Protein AF-A0A9D7CT05-F1 (afdb_monomer_lite)

Foldseek 3Di:
DDDDDDDPDDPPPPPPPPPPPPPVCLPFFDKDKFFDDLVDKFADPDDAFFKKKKFKWKAFPPQRWIFAQFWIADPNDIDGDGFWDQPLQQWDFPDDDVRMTMIGRHNDHSNVCVVVVHDGNMTHTCLCVVCVVVVHHSVRRVVRIDMTMMMIGRDDRDDPPCPVPDPDDDDPDPDPPPVVVVVVVVVVVVVVVVCDLLVLLVVLLVLLVVVLPPDPPSVVVNVLSVVLNVLLVVLSVLLVVLVVVLVVVVVDDDDPVSVVVNVVSVVSNVVSVVVSVVSSVLSNCSSVVVVDVPDPVVNVVVSVVVVVVVVVVVVVVVVVCVVVVD

Radius of gyration: 28.44 Å; chains: 1; bounding box: 51×100×83 Å

Secondary structure (DSSP, 8-state):
--------------------------PPPPEEEEEPPSSS-EE----TT-EEEEEEEEEETTT--EE-SSEEEETTEEEE--SEE-TTSSEEEEEEETTEEEEEE--S--HHHHHTTPPSSEEEE-HHHHHHHTT--HHHHHHHEEEEEEEEEEPPPPP----TT--SS--S-TTSSHHHHHHHHHHHHHHHHTS-HHHHHHHHHHHHHHHHTT-TTHHHHHHHHHHHHHHHHHHHHHHHHHHHHHHHHHTS---HHHHHHHHHHHHHHHHHHHHHHHHHHHHHHHHHTTSS---HHHHHHHHHHHHHHHHHHHHHHHHHHHHHT-

Sequence (326 aa):
MNGRRRWLSHVLFAAVLSGSSAAEGRSPAPITVTTLDVATPEALPLAPGQTVTLRGELRTSFDGISYDAVARYEAGAESLGGLIAIEGVGLRIASRARGAVVLEATGGDGAMCRGLGLTTPCIVPRSAELAHERLLSLAEFQATLSGNLSRETAGPPAEPVLSDELTTTLGVFGAGVLVVFTLGGVHALRKARAAKPAARASRAARLARRSLAGQPLSEPLLARIDALLGVVNRLSASLANIDAKLSERRSGETSGRVVAEYERLEGERARAAAQLEECVDALEALALHRTTDASADDAARELAALDDEVELGRAAEAETRQVLGA

pLDDT: mean 76.22, std 17.64, range [36.62, 97.81]

Structure (mmCIF, N/CA/C/O backbone):
data_AF-A0A9D7CT05-F1
#
_entry.id   AF-A0A9D7CT05-F1
#
loop_
_atom_site.group_PDB
_atom_site.id
_atom_site.type_symbol
_atom_site.label_atom_id
_atom_site.label_alt_id
_atom_site.label_comp_id
_atom_site.label_asym_id
_atom_site.label_entity_id
_atom_site.label_seq_id
_atom_site.pdbx_PDB_ins_code
_atom_site.Cartn_x
_atom_site.Cartn_y
_atom_site.Cartn_z
_atom_site.occupancy
_atom_site.B_iso_or_equiv
_atom_site.auth_seq_id
_atom_site.auth_comp_id
_atom_site.auth_asym_id
_atom_site.auth_atom_id
_atom_site.pdbx_PDB_model_num
ATOM 1 N N . MET A 1 1 ? 2.377 77.265 -11.352 1.00 37.66 1 MET A N 1
ATOM 2 C CA . MET A 1 1 ? 1.138 76.484 -11.578 1.00 37.66 1 MET A CA 1
ATOM 3 C C . MET A 1 1 ? 1.474 75.023 -11.298 1.00 37.66 1 MET A C 1
ATOM 5 O O . MET A 1 1 ? 2.351 74.491 -11.955 1.00 37.66 1 MET A O 1
ATOM 9 N N . ASN A 1 2 ? 1.153 74.548 -10.090 1.00 38.56 2 ASN A N 1
ATOM 10 C CA . ASN A 1 2 ? 0.056 73.602 -9.788 1.00 38.56 2 ASN A CA 1
ATOM 11 C C . ASN A 1 2 ? 0.282 72.219 -10.436 1.00 38.56 2 ASN A C 1
ATOM 13 O O . ASN A 1 2 ? 0.334 72.133 -11.648 1.00 38.56 2 ASN A O 1
ATOM 17 N N . GLY A 1 3 ? 0.394 71.092 -9.735 1.00 36.62 3 GLY A N 1
ATOM 18 C CA . GLY A 1 3 ? 0.241 70.814 -8.313 1.00 36.62 3 GLY A CA 1
ATOM 19 C C . GLY A 1 3 ? 0.735 69.393 -8.015 1.00 36.62 3 GLY A C 1
ATOM 20 O O . GLY A 1 3 ? 0.388 68.435 -8.701 1.00 36.62 3 GLY A O 1
ATOM 21 N N . ARG A 1 4 ? 1.571 69.268 -6.981 1.00 41.47 4 ARG A N 1
ATOM 22 C CA . ARG A 1 4 ? 2.067 67.997 -6.442 1.00 41.47 4 ARG A CA 1
ATOM 23 C C . ARG A 1 4 ? 0.975 67.364 -5.575 1.00 41.47 4 ARG A C 1
ATOM 25 O O . ARG A 1 4 ? 0.745 67.822 -4.458 1.00 41.47 4 ARG A O 1
ATOM 32 N N . ARG A 1 5 ? 0.310 66.310 -6.060 1.00 50.78 5 ARG A N 1
ATOM 33 C CA . ARG A 1 5 ? -0.578 65.474 -5.236 1.00 50.78 5 ARG A CA 1
ATOM 34 C C . ARG A 1 5 ? 0.259 64.494 -4.414 1.00 50.78 5 ARG A C 1
ATOM 36 O O . ARG A 1 5 ? 0.714 63.472 -4.911 1.00 50.78 5 ARG A O 1
ATOM 43 N N . ARG A 1 6 ? 0.457 64.850 -3.143 1.00 47.09 6 ARG A N 1
ATOM 44 C CA . ARG A 1 6 ? 0.881 63.953 -2.063 1.00 47.09 6 ARG A CA 1
ATOM 45 C C . ARG A 1 6 ? -0.252 62.959 -1.791 1.00 47.09 6 ARG A C 1
ATOM 47 O O . ARG A 1 6 ? -1.308 63.377 -1.330 1.00 47.09 6 ARG A O 1
ATOM 54 N N . TRP A 1 7 ? -0.034 61.673 -2.048 1.00 46.16 7 TRP A N 1
ATOM 55 C CA . TRP A 1 7 ? -0.843 60.603 -1.462 1.00 46.16 7 TRP A CA 1
ATOM 56 C C . TRP A 1 7 ? -0.107 60.076 -0.231 1.00 46.16 7 TRP A C 1
ATOM 58 O O . TRP A 1 7 ? 0.807 59.262 -0.321 1.00 46.16 7 TRP A O 1
ATOM 68 N N . LEU A 1 8 ? -0.491 60.619 0.923 1.00 42.28 8 LEU A N 1
ATOM 69 C CA . LEU A 1 8 ? -0.229 60.050 2.238 1.00 42.28 8 LEU A CA 1
ATOM 70 C C . LEU A 1 8 ? -1.074 58.778 2.359 1.00 42.28 8 LEU A C 1
ATOM 72 O O . LEU A 1 8 ? -2.259 58.852 2.662 1.00 42.28 8 LEU A O 1
ATOM 76 N N . SER A 1 9 ? -0.477 57.618 2.092 1.00 43.56 9 SER A N 1
ATOM 77 C CA . SER A 1 9 ? -1.045 56.348 2.544 1.00 43.56 9 SER A CA 1
ATOM 78 C C . SER A 1 9 ? -0.483 56.080 3.931 1.00 43.56 9 SER A C 1
ATOM 80 O O . SER A 1 9 ? 0.7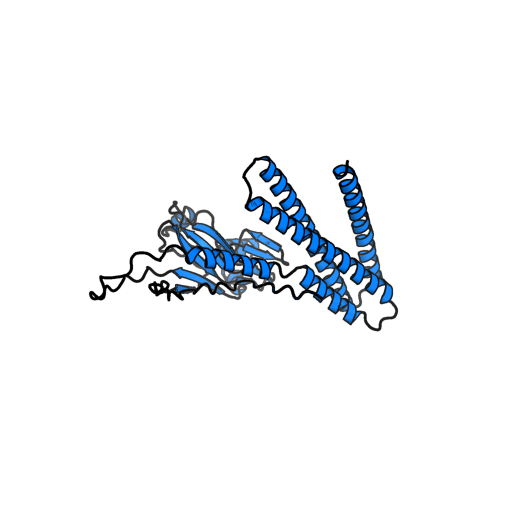14 55.849 4.097 1.00 43.56 9 SER A O 1
ATOM 82 N N . HIS A 1 10 ? -1.346 56.216 4.932 1.00 40.88 10 HIS A N 1
ATOM 83 C CA . HIS A 1 10 ? -1.057 55.901 6.320 1.00 40.88 10 HIS A CA 1
ATOM 84 C C . HIS A 1 10 ? -0.613 54.439 6.443 1.00 40.88 10 HIS A C 1
ATOM 86 O O . HIS A 1 10 ? -1.422 53.521 6.343 1.00 40.88 10 HIS A O 1
ATOM 92 N N . VAL A 1 11 ? 0.682 54.231 6.682 1.00 43.66 11 VAL A N 1
ATOM 93 C CA . VAL A 1 11 ? 1.205 52.975 7.221 1.00 43.66 11 VAL A CA 1
ATOM 94 C C . VAL A 1 11 ? 0.799 52.944 8.691 1.00 43.66 11 VAL A C 1
ATOM 96 O O . VAL A 1 11 ? 1.491 53.464 9.564 1.00 43.66 11 VAL A O 1
ATOM 99 N N . LEU A 1 12 ? -0.385 52.395 8.949 1.00 42.47 12 LEU A N 1
ATOM 100 C CA . LEU A 1 12 ? -0.790 51.950 10.274 1.00 42.47 12 LEU A CA 1
ATOM 101 C C . LEU A 1 12 ? 0.130 50.786 10.652 1.00 42.47 12 LEU A C 1
ATOM 103 O O . LEU A 1 12 ? -0.032 49.658 10.192 1.00 42.47 12 LEU A O 1
ATOM 107 N N . PHE A 1 13 ? 1.139 51.103 11.461 1.00 39.28 13 PHE A N 1
ATOM 108 C CA . PHE A 1 13 ? 1.946 50.148 12.206 1.00 39.28 13 PHE A CA 1
ATOM 109 C C . PHE A 1 13 ? 1.007 49.422 13.182 1.00 39.28 13 PHE A C 1
ATOM 111 O O . PHE A 1 13 ? 0.773 49.870 14.303 1.00 39.28 13 PHE A O 1
ATOM 118 N N . ALA A 1 14 ? 0.408 48.320 12.734 1.00 42.50 14 ALA A N 1
ATOM 119 C CA . ALA A 1 14 ? -0.192 47.357 13.638 1.00 42.50 14 ALA A CA 1
ATOM 120 C C . ALA A 1 14 ? 0.961 46.728 14.424 1.00 42.50 14 ALA A C 1
ATOM 122 O O . ALA A 1 14 ? 1.729 45.925 13.892 1.00 42.50 14 ALA A O 1
ATOM 123 N N . ALA A 1 15 ? 1.118 47.158 15.674 1.00 41.41 15 ALA A N 1
ATOM 124 C CA . ALA A 1 15 ? 1.958 46.494 16.650 1.00 41.41 15 ALA A CA 1
ATOM 125 C C . ALA A 1 15 ? 1.441 45.059 16.815 1.00 41.41 15 ALA A C 1
ATOM 127 O O . ALA A 1 15 ? 0.501 44.797 17.565 1.00 41.41 15 ALA A O 1
ATOM 128 N N . VAL A 1 16 ? 2.028 44.131 16.059 1.00 47.81 16 VAL A N 1
ATOM 129 C CA . VAL A 1 16 ? 1.908 42.698 16.301 1.00 47.81 16 VAL A CA 1
ATOM 130 C C . VAL A 1 16 ? 2.620 42.458 17.623 1.00 47.81 16 VAL A C 1
ATOM 132 O O . VAL A 1 16 ? 3.843 42.362 17.688 1.00 47.81 16 VAL A O 1
ATOM 135 N N . LEU A 1 17 ? 1.837 42.456 18.698 1.00 42.38 17 LEU A N 1
ATOM 136 C CA . LEU A 1 17 ? 2.237 41.906 19.979 1.00 42.38 17 LEU A CA 1
ATOM 137 C C . LEU A 1 17 ? 2.599 40.444 19.726 1.00 42.38 17 LEU A C 1
ATOM 139 O O . LEU A 1 17 ? 1.727 39.590 19.570 1.00 42.38 17 LEU A O 1
ATOM 143 N N . SER A 1 18 ? 3.901 40.185 19.637 1.00 47.06 18 SER A N 1
ATOM 144 C CA . SER A 1 18 ? 4.511 38.864 19.689 1.00 47.06 18 SER A CA 1
ATOM 145 C C . SER A 1 18 ? 4.189 38.239 21.044 1.00 47.06 18 SER A C 1
ATOM 147 O O . SER A 1 18 ? 4.987 38.275 21.977 1.00 47.06 18 SER A O 1
ATOM 149 N N . GLY A 1 19 ? 2.971 37.719 21.174 1.00 39.88 19 GLY A N 1
ATOM 150 C CA . GLY A 1 19 ? 2.578 36.854 22.268 1.00 39.88 19 GLY A CA 1
ATOM 151 C C . GLY A 1 19 ? 3.324 35.541 22.109 1.00 39.88 19 GLY A C 1
ATOM 152 O O . GLY A 1 19 ? 2.882 34.662 21.370 1.00 39.88 19 GLY A O 1
ATOM 153 N N . SER A 1 20 ? 4.475 35.440 22.772 1.00 43.16 20 SER A N 1
ATOM 154 C CA . SER A 1 20 ? 5.183 34.190 23.022 1.00 43.16 20 SER A CA 1
ATOM 155 C C . SER A 1 20 ? 4.206 33.221 23.677 1.00 43.16 20 SER A C 1
ATOM 157 O O . SER A 1 20 ? 3.952 33.276 24.877 1.00 43.16 20 SER A O 1
ATOM 159 N N . SER A 1 21 ? 3.598 32.367 22.862 1.00 46.47 21 SER A N 1
ATOM 160 C CA . SER A 1 21 ? 2.806 31.249 23.337 1.00 46.47 21 SER A CA 1
ATOM 161 C C . SER A 1 21 ? 3.808 30.264 23.916 1.00 46.47 21 SER A C 1
ATOM 163 O O . SER A 1 21 ? 4.483 29.542 23.184 1.00 46.47 21 SER A O 1
ATOM 165 N N . ALA A 1 22 ? 3.933 30.271 25.242 1.00 46.41 22 ALA A N 1
ATOM 166 C CA . ALA A 1 22 ? 4.399 29.113 25.976 1.00 46.41 22 ALA A CA 1
ATOM 167 C C . ALA A 1 22 ? 3.386 28.002 25.679 1.00 46.41 22 ALA A C 1
ATOM 169 O O . ALA A 1 22 ? 2.364 27.870 26.345 1.00 46.41 22 ALA A O 1
ATOM 170 N N . ALA A 1 23 ? 3.602 27.288 24.573 1.00 55.03 23 ALA A N 1
ATOM 171 C CA . ALA A 1 23 ? 2.977 26.006 24.354 1.00 55.03 23 ALA A CA 1
ATOM 172 C C . ALA A 1 23 ? 3.387 25.179 25.565 1.00 55.03 23 ALA A C 1
ATOM 174 O O . ALA A 1 23 ? 4.568 24.853 25.700 1.00 55.03 23 ALA A O 1
ATOM 175 N N . GLU A 1 24 ? 2.436 24.938 26.469 1.00 50.72 24 GLU A N 1
ATOM 176 C CA . GLU A 1 24 ? 2.574 23.938 27.513 1.00 50.72 24 GLU A CA 1
ATOM 177 C C . GLU A 1 24 ? 3.058 22.693 26.788 1.00 50.72 24 GLU A C 1
ATOM 179 O O . GLU A 1 24 ? 2.332 22.114 25.971 1.00 50.72 24 GLU A O 1
ATOM 184 N N . GLY A 1 25 ? 4.347 22.407 26.947 1.00 52.84 25 GLY A N 1
ATOM 185 C CA . GLY A 1 25 ? 5.039 21.388 26.196 1.00 52.84 25 GLY A CA 1
ATOM 186 C C . GLY A 1 25 ? 4.501 20.057 26.661 1.00 52.84 25 GLY A C 1
ATOM 187 O O . GLY A 1 25 ? 5.121 19.402 27.492 1.00 52.84 25 GLY A O 1
ATOM 188 N N . ARG A 1 26 ? 3.337 19.650 26.141 1.00 58.62 26 ARG A N 1
ATOM 189 C CA . ARG A 1 26 ? 2.918 18.258 26.139 1.00 58.62 26 ARG A CA 1
ATOM 190 C C . ARG A 1 26 ? 3.947 17.569 25.281 1.00 58.62 26 ARG A C 1
ATOM 192 O O . ARG A 1 26 ? 3.838 17.526 24.056 1.00 58.62 26 ARG A O 1
ATOM 199 N N . SER A 1 27 ? 5.007 17.152 25.964 1.00 69.75 27 SER A N 1
ATOM 200 C CA . SER A 1 27 ? 6.050 16.340 25.394 1.00 69.75 27 SER A CA 1
ATOM 201 C C . SER A 1 27 ? 5.324 15.203 24.686 1.00 69.75 27 SER A C 1
ATOM 203 O O . SER A 1 27 ? 4.474 14.557 25.315 1.00 69.75 27 SER A O 1
ATOM 205 N N . PRO A 1 28 ? 5.514 15.045 23.367 1.00 74.75 28 PRO A N 1
ATOM 206 C CA . PRO A 1 28 ? 4.822 14.009 22.626 1.00 74.75 28 PRO A CA 1
ATOM 207 C C . PRO A 1 28 ? 5.065 12.684 23.342 1.00 74.75 28 PRO A C 1
ATOM 209 O O . PRO A 1 28 ? 6.189 12.413 23.774 1.00 74.75 28 PRO A O 1
ATOM 212 N N . ALA A 1 29 ? 4.001 11.895 23.518 1.00 79.06 29 ALA A N 1
ATOM 213 C CA . ALA A 1 29 ? 4.125 10.586 24.141 1.00 79.06 29 ALA A CA 1
ATOM 214 C C . ALA A 1 29 ? 5.264 9.819 23.446 1.00 79.06 29 ALA A C 1
ATOM 216 O O . ALA A 1 29 ? 5.377 9.899 22.215 1.00 79.06 29 ALA A O 1
ATOM 217 N N . PRO A 1 30 ? 6.135 9.130 24.205 1.00 84.88 30 PRO A N 1
ATOM 218 C CA . PRO A 1 30 ? 7.257 8.422 23.615 1.00 84.88 30 PRO A CA 1
ATOM 219 C C . PRO A 1 30 ? 6.732 7.448 22.559 1.00 84.88 30 PRO A C 1
ATOM 221 O O . PRO A 1 30 ? 5.800 6.681 22.807 1.00 84.88 30 PRO A O 1
ATOM 224 N N . ILE A 1 31 ? 7.304 7.512 21.358 1.00 89.69 31 ILE A N 1
ATOM 225 C CA . ILE A 1 31 ? 6.954 6.603 20.270 1.00 89.69 31 ILE A CA 1
ATOM 226 C C . ILE A 1 31 ? 7.793 5.347 20.453 1.00 89.69 31 ILE A C 1
ATOM 228 O O . ILE A 1 31 ? 9.023 5.403 20.423 1.00 89.69 31 ILE A O 1
ATOM 232 N N . THR A 1 32 ? 7.130 4.210 20.637 1.00 92.25 32 THR A N 1
ATOM 233 C CA . THR A 1 32 ? 7.800 2.911 20.647 1.00 92.25 32 THR A CA 1
ATOM 234 C C . THR A 1 32 ? 7.762 2.336 19.241 1.00 92.25 32 THR A C 1
ATOM 236 O O . THR A 1 32 ? 6.682 2.172 18.673 1.00 92.25 32 THR A O 1
ATOM 239 N N . VAL A 1 33 ? 8.940 2.039 18.688 1.00 95.06 33 VAL A N 1
ATOM 240 C CA . VAL A 1 33 ? 9.090 1.372 17.391 1.00 95.06 33 VAL A CA 1
ATOM 241 C C . VAL A 1 33 ? 9.499 -0.075 17.636 1.00 95.06 33 VAL A C 1
ATOM 243 O O . VAL A 1 33 ? 10.526 -0.335 18.262 1.00 95.06 33 VAL A O 1
ATOM 246 N N . THR A 1 34 ? 8.706 -1.017 17.142 1.00 95.88 34 THR A N 1
ATOM 247 C CA . THR A 1 34 ? 8.954 -2.457 17.275 1.00 95.88 34 THR A CA 1
ATOM 248 C C . THR A 1 34 ? 8.945 -3.096 15.895 1.00 95.88 34 THR A C 1
ATOM 250 O O . THR A 1 34 ? 8.012 -2.881 15.128 1.00 95.88 34 THR A O 1
ATOM 253 N N . THR A 1 35 ? 9.971 -3.870 15.549 1.00 96.44 35 THR A N 1
ATOM 254 C CA . THR A 1 35 ? 9.970 -4.654 14.304 1.00 96.44 35 THR A CA 1
ATOM 255 C C . THR A 1 35 ? 8.919 -5.756 14.398 1.00 96.44 35 THR A C 1
ATOM 257 O O . THR A 1 35 ? 8.847 -6.444 15.413 1.00 96.44 35 THR A O 1
ATOM 260 N N . LEU A 1 36 ? 8.107 -5.911 13.354 1.00 95.62 36 LEU A N 1
ATOM 261 C CA . LEU A 1 36 ? 7.094 -6.957 13.268 1.00 95.62 36 LEU A CA 1
ATOM 262 C C . LEU A 1 36 ? 7.692 -8.229 12.675 1.00 95.62 36 LEU A C 1
ATOM 264 O O . LEU A 1 36 ? 8.333 -8.188 11.624 1.00 95.62 36 LEU A O 1
ATOM 268 N N . ASP A 1 37 ? 7.430 -9.355 13.331 1.00 95.00 37 ASP A N 1
ATOM 269 C CA . ASP A 1 37 ? 7.672 -10.675 12.765 1.00 95.00 37 ASP A CA 1
ATOM 270 C C . ASP A 1 37 ? 6.505 -11.056 11.841 1.00 95.00 37 ASP A C 1
ATOM 272 O O . ASP A 1 37 ? 5.359 -11.173 12.269 1.00 95.00 37 ASP A O 1
ATOM 276 N N . VAL A 1 38 ? 6.791 -11.251 10.554 1.00 93.62 38 VAL A N 1
ATOM 277 C CA . VAL A 1 38 ? 5.783 -11.635 9.551 1.00 93.62 38 VAL A CA 1
ATOM 278 C C . VAL A 1 38 ? 5.448 -13.131 9.568 1.00 93.62 38 VAL A C 1
ATOM 280 O O . VAL A 1 38 ? 4.629 -13.583 8.765 1.00 93.62 38 VAL A O 1
ATOM 283 N N . ALA A 1 39 ? 6.062 -13.912 10.458 1.00 93.25 39 ALA A N 1
ATOM 284 C CA . ALA A 1 39 ? 5.738 -15.318 10.677 1.00 93.25 39 ALA A CA 1
ATOM 285 C C . ALA A 1 39 ? 4.666 -15.529 11.752 1.00 93.25 39 ALA A C 1
ATOM 287 O O . ALA A 1 39 ? 3.917 -16.504 11.683 1.00 93.25 39 ALA A O 1
ATOM 288 N N . THR A 1 40 ? 4.594 -14.630 12.734 1.00 95.44 40 THR A N 1
ATOM 289 C CA . THR A 1 40 ? 3.896 -14.899 13.991 1.00 95.44 40 THR A CA 1
ATOM 290 C C . THR A 1 40 ? 2.766 -13.893 14.215 1.00 95.44 40 THR A C 1
ATOM 292 O O . THR A 1 40 ? 3.019 -12.690 14.259 1.00 95.44 40 THR A O 1
ATOM 295 N N . PRO A 1 41 ? 1.511 -14.350 14.379 1.00 97.44 41 PRO A N 1
ATOM 296 C CA . PRO A 1 41 ? 0.417 -13.486 14.805 1.00 97.44 41 PRO A CA 1
ATOM 297 C C . PRO A 1 41 ? 0.683 -12.876 16.187 1.00 97.44 41 PRO A C 1
ATOM 299 O O . PRO A 1 41 ? 1.142 -13.567 17.096 1.00 97.44 41 PRO A O 1
ATOM 302 N N . GLU A 1 42 ? 0.353 -11.599 16.373 1.00 97.31 42 GLU A N 1
ATOM 303 C CA . GLU A 1 42 ? 0.632 -10.876 17.618 1.00 97.31 42 GLU A CA 1
ATOM 304 C C . GLU A 1 42 ? -0.597 -10.106 18.107 1.00 97.31 42 GLU A C 1
ATOM 306 O O . GLU A 1 42 ? -1.247 -9.386 17.347 1.00 97.31 42 GLU A O 1
ATOM 311 N N . ALA A 1 43 ? -0.917 -10.227 19.395 1.00 97.12 43 ALA A N 1
ATOM 312 C CA . ALA A 1 43 ? -1.937 -9.402 20.029 1.00 97.12 43 ALA A CA 1
ATOM 313 C C . ALA A 1 43 ? -1.448 -7.957 20.221 1.00 97.12 43 ALA A C 1
ATOM 315 O O . ALA A 1 43 ? -0.292 -7.718 20.564 1.00 97.12 43 ALA A O 1
ATOM 316 N N . LEU A 1 44 ? -2.345 -6.986 20.051 1.00 95.88 44 LEU A N 1
ATOM 317 C CA . LEU A 1 44 ? -2.049 -5.573 20.253 1.00 95.88 44 LEU A CA 1
ATOM 318 C C . LEU A 1 44 ? -2.726 -5.054 21.529 1.00 95.88 44 LEU A C 1
ATOM 320 O O . LEU A 1 44 ? -3.949 -5.152 21.645 1.00 95.88 44 LEU A O 1
ATOM 324 N N . PRO A 1 45 ? -1.983 -4.430 22.461 1.00 94.69 45 PRO A N 1
ATOM 325 C CA . PRO A 1 45 ? -2.552 -3.850 23.675 1.00 94.69 45 PRO A CA 1
ATOM 326 C C . PRO A 1 45 ? -3.189 -2.478 23.384 1.00 94.69 45 PRO A C 1
ATOM 328 O O . PRO A 1 45 ? -2.753 -1.458 23.913 1.00 94.69 45 PRO A O 1
ATOM 331 N N . LEU A 1 46 ? -4.192 -2.439 22.500 1.00 94.19 46 LEU A N 1
ATOM 332 C CA . LEU A 1 46 ? -4.888 -1.215 22.094 1.00 94.19 46 LEU A CA 1
ATOM 333 C C . LEU A 1 46 ? -6.326 -1.202 22.608 1.00 94.19 46 LEU A C 1
ATOM 335 O O . LEU A 1 46 ? -7.097 -2.130 22.364 1.00 94.19 46 LEU A O 1
ATOM 339 N N . ALA A 1 47 ? -6.706 -0.106 23.257 1.00 94.94 47 ALA A N 1
ATOM 340 C CA . ALA A 1 47 ? -8.097 0.190 23.571 1.00 94.94 47 ALA A CA 1
ATOM 341 C C . ALA A 1 47 ? -8.861 0.668 22.315 1.00 94.94 47 ALA A C 1
ATOM 343 O O . ALA A 1 47 ? -8.240 1.187 21.382 1.00 94.94 47 ALA A O 1
ATOM 344 N N . PRO A 1 48 ? -10.203 0.556 22.278 1.00 96.31 48 PRO A N 1
ATOM 345 C CA . PRO A 1 48 ? -11.008 1.080 21.174 1.00 96.31 48 PRO A CA 1
ATOM 346 C C . PRO A 1 48 ? -10.721 2.566 20.899 1.00 96.31 48 PRO A C 1
ATOM 348 O O . PRO A 1 48 ? -10.632 3.371 21.825 1.00 96.31 48 PRO A O 1
ATOM 351 N N . GLY A 1 49 ? -10.561 2.927 19.626 1.00 94.44 49 GLY A N 1
ATOM 352 C CA . GLY A 1 49 ? -10.203 4.274 19.170 1.00 94.44 49 GLY A CA 1
ATOM 353 C C . GLY A 1 49 ? -8.704 4.596 19.204 1.00 94.44 49 GLY A C 1
ATOM 354 O O . GLY A 1 49 ? -8.292 5.611 18.644 1.00 94.44 49 GLY A O 1
ATOM 355 N N . GLN A 1 50 ? -7.861 3.753 19.816 1.00 95.38 50 GLN A N 1
ATOM 356 C CA . GLN A 1 50 ? -6.410 3.927 19.740 1.00 95.38 50 GLN A CA 1
ATOM 357 C C . GLN A 1 50 ? -5.870 3.496 18.376 1.00 95.38 50 GLN A C 1
ATOM 359 O O . GLN A 1 50 ? -6.386 2.579 17.735 1.00 95.38 50 GLN A O 1
ATOM 364 N N . THR A 1 51 ? -4.794 4.155 17.946 1.00 95.69 51 THR A N 1
ATOM 365 C CA . THR A 1 51 ? -4.175 3.919 16.642 1.00 95.69 51 THR A CA 1
ATOM 366 C C . THR A 1 51 ? -2.798 3.285 16.757 1.00 95.69 51 THR A C 1
ATOM 368 O O . THR A 1 51 ? -2.016 3.634 17.641 1.00 95.69 51 THR A O 1
ATOM 371 N N . VAL A 1 52 ? -2.462 2.447 15.784 1.00 96.69 52 VAL A N 1
ATOM 372 C CA . VAL A 1 52 ? -1.118 1.922 15.542 1.00 96.69 52 VAL A CA 1
ATOM 373 C C . VAL A 1 52 ? -0.701 2.259 14.117 1.00 96.69 52 VAL A C 1
ATOM 375 O O . VAL A 1 52 ? -1.499 2.142 13.190 1.00 96.69 52 VAL A O 1
ATOM 378 N N . THR A 1 53 ? 0.543 2.694 13.927 1.00 96.94 53 THR A N 1
ATOM 379 C CA . THR A 1 53 ? 1.084 2.940 12.585 1.00 96.94 53 THR A CA 1
ATOM 380 C C . THR A 1 53 ? 1.990 1.789 12.192 1.00 96.94 53 THR A C 1
ATOM 382 O O . THR A 1 53 ? 2.950 1.486 12.891 1.00 96.94 53 THR A O 1
ATOM 385 N N . LEU A 1 54 ? 1.701 1.150 11.068 1.00 96.94 54 LEU A N 1
ATOM 386 C CA . LEU A 1 54 ? 2.569 0.157 10.455 1.00 96.94 54 LEU A CA 1
ATOM 387 C C . LEU A 1 54 ? 3.413 0.842 9.389 1.00 96.94 54 LEU A C 1
ATOM 389 O O . 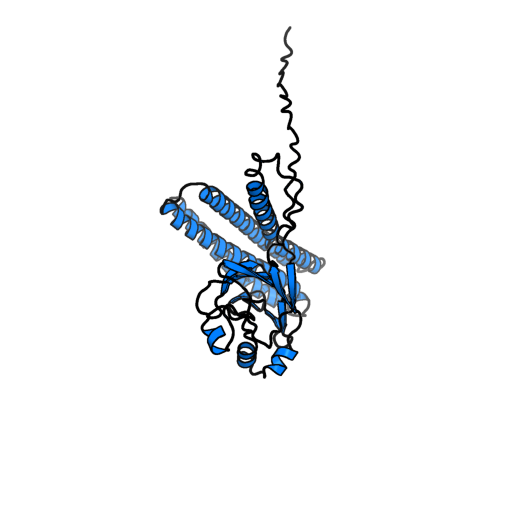LEU A 1 54 ? 2.871 1.549 8.541 1.00 96.94 54 LEU A O 1
ATOM 393 N N . ARG A 1 55 ? 4.728 0.654 9.436 1.00 96.38 55 ARG A N 1
ATOM 394 C CA . ARG A 1 55 ? 5.684 1.255 8.510 1.00 96.38 55 ARG A CA 1
ATOM 395 C C . ARG A 1 55 ? 6.560 0.219 7.851 1.00 96.38 55 ARG A C 1
ATOM 397 O O . ARG A 1 55 ? 6.858 -0.816 8.434 1.00 96.38 55 ARG A O 1
ATOM 404 N N . GLY A 1 56 ? 7.043 0.581 6.675 1.00 94.62 56 GLY A N 1
ATOM 405 C CA . GLY A 1 56 ? 8.007 -0.203 5.931 1.00 94.62 56 GLY A CA 1
ATOM 406 C C . GLY A 1 56 ? 7.379 -0.947 4.767 1.00 94.62 56 GLY A C 1
ATOM 407 O O . GLY A 1 56 ? 6.211 -0.758 4.420 1.00 94.62 56 GLY A O 1
ATOM 408 N N . GLU A 1 57 ? 8.223 -1.737 4.131 1.00 94.75 57 GLU A N 1
ATOM 409 C CA . GLU A 1 57 ? 7.939 -2.451 2.899 1.00 94.75 57 GLU A CA 1
ATOM 410 C C . GLU A 1 57 ? 8.810 -3.706 2.893 1.00 94.75 57 GLU A C 1
ATOM 412 O O . GLU A 1 57 ? 9.973 -3.678 3.311 1.00 94.75 57 GLU A O 1
ATOM 417 N N . LEU A 1 58 ? 8.236 -4.807 2.434 1.00 95.56 58 LEU A N 1
ATOM 418 C CA . LEU A 1 58 ? 8.940 -6.054 2.201 1.00 95.56 58 LEU A CA 1
ATOM 419 C C . LEU A 1 58 ? 8.849 -6.387 0.721 1.00 95.56 58 LEU A C 1
ATOM 421 O O . LEU A 1 58 ? 7.775 -6.338 0.129 1.00 95.56 58 LEU A O 1
ATOM 425 N N . ARG A 1 59 ? 9.977 -6.746 0.125 1.00 95.56 59 ARG A N 1
ATOM 426 C CA . ARG A 1 59 ? 10.073 -7.139 -1.274 1.00 95.56 59 ARG A CA 1
ATOM 427 C C . ARG A 1 59 ? 10.481 -8.594 -1.363 1.00 95.56 59 ARG A C 1
ATOM 429 O O . ARG A 1 59 ? 11.463 -8.987 -0.730 1.00 95.56 59 ARG A O 1
ATOM 436 N N . THR A 1 60 ? 9.758 -9.373 -2.156 1.00 95.75 60 THR A N 1
ATOM 437 C CA . THR A 1 60 ? 10.147 -10.756 -2.436 1.00 95.75 60 THR A CA 1
ATOM 438 C C . THR A 1 60 ? 11.124 -10.812 -3.611 1.00 95.75 60 THR A C 1
ATOM 440 O O . THR A 1 60 ? 10.948 -10.142 -4.630 1.00 95.75 60 THR A O 1
ATOM 443 N N . SER A 1 61 ? 12.178 -11.611 -3.472 1.00 96.50 61 SER A N 1
ATOM 444 C CA . SER A 1 61 ? 13.118 -11.918 -4.553 1.00 96.50 61 SER A CA 1
ATOM 445 C C . SER A 1 61 ? 12.567 -12.916 -5.578 1.00 96.50 61 SER A C 1
ATOM 447 O O . SER A 1 61 ? 13.176 -13.074 -6.632 1.00 96.50 61 SER A O 1
ATOM 449 N N . PHE A 1 62 ? 11.436 -13.571 -5.289 1.00 94.88 62 PHE A N 1
ATOM 450 C CA . PHE A 1 62 ? 10.836 -14.592 -6.150 1.00 94.88 62 PHE A CA 1
ATOM 451 C C . PHE A 1 62 ? 10.193 -13.996 -7.409 1.00 94.88 62 PHE A C 1
ATOM 453 O O . PHE A 1 62 ? 10.538 -14.387 -8.519 1.00 94.88 62 PHE A O 1
ATOM 460 N N . ASP A 1 63 ? 9.287 -13.032 -7.238 1.00 92.81 63 ASP A N 1
ATOM 461 C CA . ASP A 1 63 ? 8.551 -12.370 -8.329 1.00 92.81 63 ASP A CA 1
ATOM 462 C C . ASP A 1 63 ? 8.828 -10.850 -8.387 1.00 92.81 63 ASP A C 1
ATOM 464 O O . ASP A 1 63 ? 8.334 -10.140 -9.261 1.00 92.81 63 ASP A O 1
ATOM 468 N N . GLY A 1 64 ? 9.660 -10.334 -7.474 1.00 92.44 64 GLY A N 1
ATOM 469 C CA . GLY A 1 64 ? 10.031 -8.923 -7.409 1.00 92.44 64 GLY A CA 1
ATOM 470 C C . GLY A 1 64 ? 8.964 -8.008 -6.806 1.00 92.44 64 GLY A C 1
ATOM 471 O O . GLY A 1 64 ? 9.216 -6.798 -6.744 1.00 92.44 64 GLY A O 1
ATOM 472 N N . ILE A 1 65 ? 7.827 -8.556 -6.361 1.00 93.12 65 ILE A N 1
ATOM 473 C CA . ILE A 1 65 ? 6.681 -7.814 -5.832 1.00 93.12 65 ILE A CA 1
ATOM 474 C C . ILE A 1 65 ? 7.007 -7.202 -4.473 1.00 93.12 65 ILE A C 1
ATOM 476 O O . ILE A 1 65 ? 7.675 -7.799 -3.622 1.00 93.12 65 ILE A O 1
ATOM 480 N N . SER A 1 66 ? 6.501 -5.990 -4.274 1.00 92.50 66 SER A N 1
ATOM 481 C CA . SER A 1 66 ? 6.613 -5.254 -3.024 1.00 92.50 66 SER A CA 1
ATOM 482 C C . SER A 1 66 ? 5.299 -5.290 -2.253 1.00 92.50 66 SER A C 1
ATOM 484 O O . SER A 1 66 ? 4.222 -5.110 -2.820 1.00 92.50 66 SER A O 1
ATOM 486 N N . TYR A 1 67 ? 5.394 -5.448 -0.941 1.00 92.81 67 TYR A N 1
ATOM 487 C CA . TYR A 1 67 ? 4.274 -5.452 -0.014 1.00 92.81 67 TYR A CA 1
ATOM 488 C C . TYR A 1 67 ? 4.481 -4.389 1.053 1.00 92.81 67 TYR A C 1
ATOM 490 O O . TYR A 1 67 ? 5.526 -4.350 1.701 1.00 92.81 67 TYR A O 1
ATOM 498 N N . ASP A 1 68 ? 3.458 -3.574 1.287 1.00 92.19 68 ASP A N 1
ATOM 499 C CA . ASP A 1 68 ? 3.318 -2.876 2.561 1.00 92.19 68 ASP A CA 1
ATOM 500 C C . ASP A 1 68 ? 2.355 -3.655 3.478 1.00 92.19 68 ASP A C 1
ATOM 502 O O . ASP A 1 68 ? 1.946 -4.785 3.183 1.00 92.19 68 ASP A O 1
ATOM 506 N N . ALA A 1 69 ? 2.013 -3.075 4.629 1.00 87.31 69 ALA A N 1
ATOM 507 C CA . ALA A 1 69 ? 1.133 -3.731 5.587 1.00 87.31 69 ALA A CA 1
ATOM 508 C C . ALA A 1 69 ? -0.229 -4.136 4.992 1.00 87.31 69 ALA A C 1
ATOM 510 O O . ALA A 1 69 ? -0.748 -5.181 5.360 1.00 87.31 69 ALA A O 1
ATOM 511 N N . VAL A 1 70 ? -0.817 -3.346 4.088 1.00 88.44 70 VAL A N 1
ATOM 512 C CA . VAL A 1 70 ? -2.202 -3.561 3.613 1.00 88.44 70 VAL A CA 1
ATOM 513 C C . VAL A 1 70 ? -2.343 -3.639 2.098 1.00 88.44 70 VAL A C 1
ATOM 515 O O . VAL A 1 70 ? -3.409 -4.018 1.609 1.00 88.44 70 VAL A O 1
ATOM 518 N N . ALA A 1 71 ? -1.284 -3.349 1.350 1.00 84.69 71 ALA A N 1
ATOM 519 C CA . ALA A 1 71 ? -1.271 -3.395 -0.099 1.00 84.69 71 ALA A CA 1
ATOM 520 C C . ALA A 1 71 ? -0.070 -4.117 -0.694 1.00 84.69 71 ALA A C 1
ATOM 522 O O . ALA A 1 71 ? 0.980 -4.300 -0.073 1.00 84.69 71 ALA A O 1
ATOM 523 N N . ARG A 1 72 ? -0.276 -4.488 -1.952 1.00 85.19 72 ARG A N 1
ATOM 524 C CA . ARG A 1 72 ? 0.675 -5.123 -2.849 1.00 85.19 72 ARG A CA 1
ATOM 525 C C . ARG A 1 72 ? 0.929 -4.183 -4.027 1.00 85.19 72 ARG A C 1
ATOM 527 O O . ARG A 1 72 ? -0.001 -3.550 -4.526 1.00 85.19 72 ARG A O 1
ATOM 534 N N . TYR A 1 73 ? 2.182 -4.110 -4.463 1.00 81.00 73 TYR A N 1
ATOM 535 C CA . TYR A 1 73 ? 2.619 -3.306 -5.600 1.00 81.00 73 TYR A CA 1
ATOM 536 C C . TYR A 1 73 ? 3.310 -4.200 -6.629 1.00 81.00 73 TYR A C 1
ATOM 538 O O . TYR A 1 73 ? 4.365 -4.777 -6.356 1.00 81.00 73 TYR A O 1
ATOM 546 N N . GLU A 1 74 ? 2.727 -4.285 -7.820 1.00 79.38 74 GLU A N 1
ATOM 547 C CA . GLU A 1 74 ? 3.192 -5.126 -8.923 1.00 79.38 74 GLU A CA 1
ATOM 548 C C . GLU A 1 74 ? 3.260 -4.290 -10.200 1.00 79.38 74 GLU A C 1
ATOM 550 O O . GLU A 1 74 ? 2.283 -3.647 -10.567 1.00 79.38 74 GLU A O 1
ATOM 555 N N . ALA A 1 75 ? 4.433 -4.229 -10.840 1.00 75.81 75 ALA A N 1
ATOM 556 C CA . ALA A 1 75 ? 4.666 -3.415 -12.042 1.00 75.81 75 ALA A CA 1
ATOM 557 C C . ALA A 1 75 ? 4.186 -1.944 -11.936 1.00 75.81 75 ALA A C 1
ATOM 559 O O . ALA A 1 75 ? 3.846 -1.318 -12.931 1.00 75.81 75 ALA A O 1
ATOM 560 N N . GLY A 1 76 ? 4.156 -1.377 -10.724 1.00 71.69 76 GLY A N 1
ATOM 561 C CA . GLY A 1 76 ? 3.666 -0.016 -10.472 1.00 71.69 76 GLY A CA 1
ATOM 562 C C . GLY A 1 76 ? 2.159 0.094 -10.209 1.00 71.69 76 GLY A C 1
ATOM 563 O O . GLY A 1 76 ? 1.725 1.141 -9.730 1.00 71.69 76 GLY A O 1
ATOM 564 N N . ALA A 1 77 ? 1.388 -0.973 -10.424 1.00 70.56 77 ALA A N 1
ATOM 565 C CA . ALA A 1 77 ? -0.016 -1.058 -10.047 1.00 70.56 77 ALA A CA 1
ATOM 566 C C . ALA A 1 77 ? -0.165 -1.418 -8.563 1.00 70.56 77 ALA A C 1
ATOM 568 O O . ALA A 1 77 ? 0.576 -2.237 -8.016 1.00 70.56 77 ALA A O 1
ATOM 569 N N . GLU A 1 78 ? -1.137 -0.792 -7.910 1.00 81.31 78 GLU A N 1
ATOM 570 C CA . GLU A 1 78 ? -1.451 -1.003 -6.502 1.00 81.31 78 GLU A CA 1
ATOM 571 C C . GLU A 1 78 ? -2.724 -1.842 -6.372 1.00 81.31 78 GLU A C 1
ATOM 573 O O . GLU A 1 78 ? -3.762 -1.492 -6.935 1.00 81.31 78 GLU A O 1
ATOM 578 N N . SER A 1 79 ? -2.666 -2.917 -5.586 1.00 82.81 79 SER A N 1
ATOM 579 C CA . SER A 1 79 ? -3.838 -3.719 -5.239 1.00 82.81 79 SER A CA 1
ATOM 580 C C . SER A 1 79 ? -3.974 -3.888 -3.727 1.00 82.81 79 SER A C 1
ATOM 582 O O . SER A 1 79 ? -2.992 -3.909 -2.978 1.00 82.81 79 SER A O 1
ATOM 584 N N . LEU A 1 80 ? -5.217 -4.038 -3.265 1.00 77.25 80 LEU A N 1
ATOM 585 C CA . LEU A 1 80 ? -5.493 -4.456 -1.891 1.00 77.25 80 LEU A CA 1
ATOM 586 C C . LEU A 1 80 ? -5.029 -5.903 -1.676 1.00 77.25 80 LEU A C 1
ATOM 588 O O . LEU A 1 80 ? -4.987 -6.695 -2.618 1.00 77.25 80 LEU A O 1
ATOM 592 N N . GLY A 1 81 ? -4.676 -6.231 -0.432 1.00 81.00 81 GLY A N 1
ATOM 593 C CA . GLY A 1 81 ? -4.196 -7.563 -0.059 1.00 81.00 81 GLY A CA 1
ATOM 594 C C . GLY A 1 81 ? -2.698 -7.615 0.234 1.00 81.00 81 GLY A C 1
ATOM 595 O O . GLY A 1 81 ? -2.006 -8.493 -0.275 1.00 81.00 81 GLY A O 1
ATOM 596 N N . GLY A 1 82 ? -2.205 -6.678 1.050 1.00 88.38 82 GLY A N 1
ATOM 597 C CA . GLY A 1 82 ? -0.824 -6.666 1.543 1.00 88.38 82 GLY A CA 1
ATOM 598 C C . GLY A 1 82 ? -0.506 -7.781 2.540 1.00 88.38 82 GLY A C 1
ATOM 599 O O . GLY A 1 82 ? -1.183 -8.809 2.599 1.00 88.38 82 GLY A O 1
ATOM 600 N N . LEU A 1 83 ? 0.545 -7.567 3.331 1.00 93.75 83 LEU A N 1
ATOM 601 C CA . LEU A 1 83 ? 1.094 -8.590 4.226 1.00 93.75 83 LEU A CA 1
ATOM 602 C C . LEU A 1 83 ? 0.273 -8.871 5.482 1.00 93.75 83 LEU A C 1
ATOM 604 O O . LEU A 1 83 ? 0.480 -9.916 6.089 1.00 93.75 83 LEU A O 1
ATOM 608 N N . ILE A 1 84 ? -0.611 -7.969 5.901 1.00 95.31 84 ILE A N 1
ATOM 609 C CA . ILE A 1 84 ? -1.405 -8.100 7.124 1.00 95.31 84 ILE A CA 1
ATOM 610 C C . ILE A 1 84 ? -2.887 -8.215 6.764 1.00 95.31 84 ILE A C 1
ATOM 612 O O . ILE A 1 84 ? -3.410 -7.438 5.962 1.00 95.31 84 ILE A O 1
ATOM 616 N N . ALA A 1 85 ? -3.576 -9.173 7.381 1.00 94.81 85 ALA A N 1
ATOM 617 C CA . ALA A 1 85 ? -5.022 -9.295 7.276 1.00 94.81 85 ALA A CA 1
ATOM 618 C C . ALA A 1 85 ? -5.703 -8.166 8.063 1.00 94.81 85 ALA A C 1
ATOM 620 O O . ALA A 1 85 ? -5.371 -7.912 9.219 1.00 94.81 85 ALA A O 1
ATOM 621 N N . ILE A 1 86 ? -6.660 -7.484 7.430 1.00 93.00 86 ILE A N 1
ATOM 622 C CA . ILE A 1 86 ? -7.433 -6.394 8.052 1.00 93.00 86 ILE A CA 1
ATOM 623 C C . ILE A 1 86 ? -8.830 -6.859 8.463 1.00 93.00 86 ILE A C 1
ATOM 625 O O . ILE A 1 86 ? -9.406 -6.359 9.428 1.00 93.00 86 ILE A O 1
ATOM 629 N N . GLU A 1 87 ? -9.377 -7.853 7.772 1.00 93.19 87 GLU A N 1
ATOM 630 C CA . GLU A 1 87 ? -10.691 -8.394 8.090 1.00 93.19 87 GLU A CA 1
ATOM 631 C C . GLU A 1 87 ? -10.625 -9.313 9.313 1.00 93.19 87 GLU A C 1
ATOM 633 O O . GLU A 1 87 ? -9.738 -10.151 9.447 1.00 93.19 87 GLU A O 1
ATOM 638 N N . GLY A 1 88 ? -11.573 -9.148 10.238 1.00 92.81 88 GLY A N 1
ATOM 639 C CA . GLY A 1 88 ? -11.706 -10.028 11.400 1.00 92.81 88 GLY A CA 1
ATOM 640 C C . GLY A 1 88 ? -10.636 -9.869 12.487 1.00 92.81 88 GLY A C 1
ATOM 641 O O . GLY A 1 88 ? -10.686 -10.614 13.462 1.00 92.81 88 GLY A O 1
ATOM 642 N N . VAL A 1 89 ? -9.710 -8.908 12.380 1.00 96.56 89 VAL A N 1
ATOM 643 C CA . VAL A 1 89 ? -8.653 -8.680 13.392 1.00 96.56 89 VAL A CA 1
ATOM 644 C C . VAL A 1 89 ? -8.970 -7.561 14.399 1.00 96.56 89 VAL A C 1
ATOM 646 O O . VAL A 1 89 ? -8.162 -7.240 15.270 1.00 96.56 89 VAL A O 1
ATOM 649 N N . GLY A 1 90 ? -10.153 -6.947 14.290 1.00 96.69 90 GLY A N 1
ATOM 650 C CA . GLY A 1 90 ? -10.587 -5.849 15.164 1.00 96.69 90 GLY A CA 1
ATOM 651 C C . GLY A 1 90 ? -9.934 -4.493 14.860 1.00 96.69 90 GLY A C 1
ATOM 652 O O . GLY A 1 90 ? -10.040 -3.572 15.674 1.00 96.69 90 GLY A O 1
ATOM 653 N N . LEU A 1 91 ? -9.296 -4.344 13.696 1.00 96.62 91 LEU A N 1
ATOM 654 C CA . LEU A 1 91 ? -8.669 -3.108 13.222 1.00 96.62 91 LEU A CA 1
ATOM 655 C C . LEU A 1 91 ? -9.393 -2.575 11.980 1.00 96.62 91 LEU A C 1
ATOM 657 O O . LEU A 1 91 ? -9.917 -3.344 11.179 1.00 96.62 91 LEU A O 1
ATOM 661 N N . ARG A 1 92 ? -9.380 -1.254 11.788 1.00 95.06 92 ARG A N 1
ATOM 662 C CA . ARG A 1 92 ? -9.790 -0.602 10.533 1.00 95.06 92 ARG A CA 1
ATOM 663 C C . ARG A 1 92 ? -8.710 0.350 10.041 1.00 95.06 92 ARG A C 1
ATOM 665 O O . ARG A 1 92 ? -7.979 0.924 10.845 1.00 95.06 92 ARG A O 1
ATOM 672 N N . ILE A 1 93 ? -8.631 0.564 8.731 1.00 95.56 93 ILE A N 1
ATOM 673 C CA . ILE A 1 93 ? -7.705 1.546 8.155 1.00 95.56 93 ILE A CA 1
ATOM 674 C C . ILE A 1 93 ? -8.237 2.954 8.457 1.00 95.56 93 ILE A C 1
ATOM 676 O O . ILE A 1 93 ? -9.327 3.316 8.019 1.00 95.56 93 ILE A O 1
ATOM 680 N N . ALA A 1 94 ? -7.472 3.745 9.208 1.00 94.81 94 ALA A N 1
ATOM 681 C CA . ALA A 1 94 ? -7.791 5.141 9.511 1.00 94.81 94 ALA A CA 1
ATOM 682 C C . ALA A 1 94 ? -7.153 6.100 8.500 1.00 94.81 94 ALA A C 1
ATOM 684 O O . ALA A 1 94 ? -7.778 7.062 8.060 1.00 94.81 94 ALA A O 1
ATOM 685 N N . SER A 1 95 ? -5.906 5.838 8.105 1.00 93.06 95 SER A N 1
ATOM 686 C CA . SER A 1 95 ? -5.251 6.577 7.026 1.00 93.06 95 SER A CA 1
ATOM 687 C C . SER A 1 95 ? -4.169 5.739 6.361 1.00 93.06 95 SER A C 1
ATOM 689 O O . SER A 1 95 ? -3.666 4.772 6.936 1.00 93.06 95 SER A O 1
ATOM 691 N N . ARG A 1 96 ? -3.806 6.110 5.133 1.00 91.75 96 ARG A N 1
ATOM 692 C CA . ARG A 1 96 ? -2.806 5.391 4.353 1.00 91.75 96 ARG A CA 1
ATOM 693 C C . ARG A 1 96 ? -1.916 6.335 3.558 1.00 91.75 96 ARG A C 1
ATOM 695 O O . ARG A 1 96 ? -2.375 7.303 2.950 1.00 91.75 96 ARG A O 1
ATOM 702 N N . ALA A 1 97 ? -0.631 6.022 3.558 1.00 88.31 97 ALA A N 1
ATOM 703 C CA . ALA A 1 97 ? 0.394 6.586 2.702 1.00 88.31 97 ALA A CA 1
ATOM 704 C C . ALA A 1 97 ? 1.307 5.451 2.216 1.00 88.31 97 ALA A C 1
ATOM 706 O O . ALA A 1 97 ? 1.350 4.372 2.801 1.00 88.31 97 ALA A O 1
ATOM 707 N N . ARG A 1 98 ? 2.060 5.687 1.140 1.00 82.62 98 ARG A N 1
ATOM 708 C CA . ARG A 1 98 ? 3.029 4.700 0.654 1.00 82.62 98 ARG A CA 1
ATOM 709 C C . ARG A 1 98 ? 4.033 4.358 1.763 1.00 82.62 98 ARG A C 1
ATOM 711 O O . ARG A 1 98 ? 4.670 5.266 2.297 1.00 82.62 98 ARG A O 1
ATOM 718 N N . GLY A 1 99 ? 4.137 3.072 2.103 1.00 86.88 99 GLY A N 1
ATOM 719 C CA . GLY A 1 99 ? 5.020 2.563 3.159 1.00 86.88 99 GLY A CA 1
ATOM 720 C C . GLY A 1 99 ? 4.601 2.920 4.592 1.00 86.88 99 GLY A C 1
ATOM 721 O O . GLY A 1 99 ? 5.398 2.732 5.511 1.00 86.88 99 GLY A O 1
ATOM 722 N N . ALA A 1 100 ? 3.397 3.470 4.802 1.00 93.38 100 ALA A N 1
ATOM 723 C CA . ALA A 1 100 ? 2.873 3.773 6.133 1.00 93.38 100 ALA A CA 1
ATOM 724 C C . ALA A 1 100 ? 1.339 3.675 6.192 1.00 93.38 100 ALA A C 1
ATOM 726 O O . ALA A 1 100 ? 0.625 4.391 5.489 1.00 93.38 100 ALA A O 1
ATOM 727 N N . VAL A 1 101 ? 0.818 2.842 7.086 1.00 95.00 101 VAL A N 1
ATOM 728 C CA . VAL A 1 101 ? -0.622 2.637 7.275 1.00 95.00 101 VAL A CA 1
ATOM 729 C C . VAL A 1 101 ? -0.976 2.884 8.729 1.00 95.00 101 VAL A C 1
ATOM 731 O O . VAL A 1 101 ? -0.381 2.284 9.617 1.00 95.00 101 VAL A O 1
ATOM 734 N N . VAL A 1 102 ? -1.958 3.744 8.979 1.00 95.94 102 VAL A N 1
ATOM 735 C CA . VAL A 1 102 ? -2.507 3.952 10.321 1.00 95.94 102 VAL A CA 1
ATOM 736 C C . VAL A 1 102 ? -3.749 3.090 10.466 1.00 95.94 102 VAL A C 1
ATOM 738 O O . VAL A 1 102 ? -4.724 3.264 9.729 1.00 95.94 102 VAL A O 1
ATOM 741 N N . LEU A 1 103 ? -3.705 2.175 11.424 1.00 96.50 103 LEU A N 1
ATOM 742 C CA . LEU A 1 103 ? -4.812 1.315 11.810 1.00 96.50 103 LEU A CA 1
ATOM 743 C C . LEU A 1 103 ? -5.398 1.805 13.130 1.00 96.50 103 LEU A C 1
ATOM 745 O O . LEU A 1 103 ? -4.661 2.237 14.012 1.00 96.50 103 LEU A O 1
ATOM 749 N N . GLU A 1 104 ? -6.713 1.724 13.272 1.00 96.31 104 GLU A N 1
ATOM 750 C CA . GLU A 1 104 ? -7.434 2.080 14.492 1.00 96.31 104 GLU A CA 1
ATOM 751 C C . GLU A 1 104 ? -8.154 0.856 15.054 1.00 96.31 104 GLU A C 1
ATOM 753 O O . GLU A 1 104 ? -8.815 0.117 14.317 1.00 96.31 104 GLU A O 1
ATOM 758 N N . ALA A 1 105 ? -8.027 0.650 16.363 1.00 97.12 105 ALA A N 1
ATOM 759 C CA . ALA A 1 105 ? -8.736 -0.385 17.093 1.00 97.12 105 ALA A CA 1
ATOM 760 C C . ALA A 1 105 ? -10.237 -0.081 17.119 1.00 97.12 105 ALA A C 1
ATOM 762 O O . ALA A 1 105 ? -10.674 0.954 17.616 1.00 97.12 105 ALA A O 1
ATOM 763 N N . THR A 1 106 ? -11.042 -1.000 16.598 1.00 96.50 106 THR A N 1
ATOM 764 C CA . THR A 1 106 ? -12.497 -0.805 16.476 1.00 96.50 106 THR A CA 1
ATOM 765 C C . THR A 1 106 ? -13.255 -1.088 17.771 1.00 96.50 106 THR A C 1
ATOM 767 O O . THR A 1 106 ? -14.370 -0.608 17.943 1.00 96.50 106 THR A O 1
ATOM 770 N N . GLY A 1 107 ? -12.675 -1.893 18.668 1.00 93.56 107 GLY A N 1
ATOM 771 C CA . GLY A 1 107 ? -13.364 -2.444 19.839 1.00 93.56 107 GLY A CA 1
ATOM 772 C C . GLY A 1 107 ? -14.375 -3.550 19.528 1.00 93.56 107 GLY A C 1
ATOM 773 O O . GLY A 1 107 ? -14.986 -4.074 20.453 1.00 93.56 107 GLY A O 1
ATOM 774 N N . GLY A 1 108 ? -14.555 -3.908 18.252 1.00 92.44 108 GLY A N 1
ATOM 775 C CA . GLY A 1 108 ? -15.376 -5.045 17.850 1.00 92.44 108 GLY A CA 1
ATOM 776 C C . GLY A 1 108 ? -14.667 -6.376 18.085 1.00 92.44 108 GLY A C 1
ATOM 777 O O . GLY A 1 108 ? -13.444 -6.428 18.201 1.00 92.44 108 GLY A O 1
ATOM 778 N N . ASP A 1 109 ? -15.441 -7.458 18.110 1.00 87.94 109 ASP A N 1
ATOM 779 C CA . ASP A 1 109 ? -14.924 -8.816 18.249 1.00 87.94 109 ASP A CA 1
ATOM 780 C C . ASP A 1 109 ? -14.058 -9.213 17.039 1.00 87.94 109 ASP A C 1
ATOM 782 O O . ASP A 1 109 ? -14.537 -9.325 15.909 1.00 87.94 109 ASP A O 1
ATOM 786 N N . GLY A 1 110 ? -12.767 -9.458 17.273 1.00 94.00 110 GLY A N 1
ATOM 787 C CA . GLY A 1 110 ? -11.829 -9.925 16.259 1.00 94.00 110 GLY A CA 1
ATOM 788 C C . GLY A 1 110 ? -11.970 -11.429 16.065 1.00 94.00 110 GLY A C 1
ATOM 789 O O . GLY A 1 110 ? -11.266 -12.203 16.712 1.00 94.00 110 GLY A O 1
ATOM 790 N N . ALA A 1 111 ? -12.890 -11.859 15.196 1.00 96.81 111 ALA A N 1
ATOM 791 C CA . ALA A 1 111 ? -13.152 -13.277 14.933 1.00 96.81 111 ALA A CA 1
ATOM 792 C C . ALA A 1 111 ? -11.881 -14.066 14.563 1.00 96.81 111 ALA A C 1
ATOM 794 O O . ALA A 1 111 ? -11.691 -15.185 15.041 1.00 96.81 111 ALA A O 1
ATOM 795 N N . MET A 1 112 ? -10.982 -13.462 13.780 1.00 95.88 112 MET A N 1
ATOM 796 C CA . MET A 1 112 ? -9.698 -14.057 13.410 1.00 95.88 112 MET A CA 1
ATOM 797 C C . MET A 1 112 ? -8.756 -14.146 14.618 1.00 95.88 112 MET A C 1
ATOM 799 O O . MET A 1 112 ? -8.181 -15.203 14.865 1.00 95.88 112 MET A O 1
ATOM 803 N N . CYS A 1 113 ? -8.668 -13.087 15.432 1.00 97.06 113 CYS A N 1
ATOM 804 C CA . CYS A 1 113 ? -7.877 -13.100 16.669 1.00 97.06 113 CYS A CA 1
ATOM 805 C C . CYS A 1 113 ? -8.346 -14.202 17.622 1.00 97.06 113 CYS A C 1
ATOM 807 O O . CYS A 1 113 ? -7.536 -14.964 18.144 1.00 97.06 113 CYS A O 1
ATOM 809 N N . ARG A 1 114 ? -9.665 -14.336 17.795 1.00 96.94 114 ARG A N 1
ATOM 810 C CA . ARG A 1 114 ? -10.274 -15.375 18.630 1.00 96.94 114 ARG A CA 1
ATOM 811 C C . ARG A 1 114 ? -9.959 -16.776 18.113 1.00 96.94 114 ARG A C 1
ATOM 813 O O . ARG A 1 114 ? -9.628 -17.642 18.915 1.00 96.94 114 ARG A O 1
ATOM 820 N N . GLY A 1 115 ? -10.036 -16.989 16.798 1.00 96.81 115 GLY A N 1
ATOM 821 C CA . GLY A 1 115 ? -9.668 -18.263 16.171 1.00 96.81 115 GLY A CA 1
ATOM 822 C C . GLY A 1 115 ? -8.212 -18.665 16.430 1.00 96.81 115 GLY A C 1
ATOM 823 O O . GLY A 1 115 ? -7.911 -19.851 16.507 1.00 96.81 115 GLY A O 1
ATOM 824 N N . LEU A 1 116 ? -7.334 -17.681 16.637 1.00 96.69 116 LEU A N 1
ATOM 825 C CA . LEU A 1 116 ? -5.921 -17.868 16.974 1.00 96.69 116 LEU A CA 1
ATOM 826 C C . LEU A 1 116 ? -5.641 -17.869 18.489 1.00 96.69 116 LEU A C 1
ATOM 828 O O . LEU A 1 116 ? -4.486 -17.972 18.892 1.00 96.69 116 LEU A O 1
ATOM 832 N N . GLY A 1 117 ? -6.665 -17.735 19.339 1.00 97.44 117 GLY A N 1
ATOM 833 C CA . GLY A 1 117 ? -6.494 -17.647 20.793 1.00 97.44 117 GLY A CA 1
ATOM 834 C C . GLY A 1 117 ? -5.827 -16.351 21.276 1.00 97.44 117 GLY A C 1
ATOM 835 O O . GLY A 1 117 ? -5.282 -16.320 22.376 1.00 97.44 117 GLY A O 1
ATOM 836 N N . LEU A 1 118 ? -5.860 -15.284 20.471 1.00 97.56 118 LEU A N 1
ATOM 837 C CA . LEU A 1 118 ? -5.281 -13.977 20.785 1.00 97.56 118 LEU A CA 1
ATOM 838 C C . LEU A 1 118 ? -6.336 -12.987 21.289 1.00 97.56 118 LEU A C 1
ATOM 840 O O . LEU A 1 118 ? -7.513 -13.048 20.922 1.00 97.56 118 LEU A O 1
ATOM 844 N N . THR A 1 119 ? -5.902 -12.010 22.087 1.00 96.88 119 THR A N 1
ATOM 845 C CA . THR A 1 119 ? -6.750 -10.872 22.456 1.00 96.88 119 THR A CA 1
ATOM 846 C C . THR A 1 119 ? -6.948 -9.945 21.258 1.00 96.88 119 THR A C 1
ATOM 848 O O . THR A 1 119 ? -6.037 -9.747 20.457 1.00 96.88 119 THR A O 1
ATOM 851 N N . THR A 1 120 ? -8.147 -9.374 21.129 1.00 97.31 120 THR A N 1
ATOM 852 C CA . THR A 1 120 ? -8.467 -8.397 20.078 1.00 97.31 120 THR A CA 1
ATOM 853 C C . THR A 1 120 ? -8.123 -6.976 20.550 1.00 97.31 120 THR A C 1
ATOM 855 O O . THR A 1 120 ? -8.454 -6.659 21.694 1.00 97.31 120 THR A O 1
ATOM 858 N N . PRO A 1 121 ? -7.546 -6.103 19.699 1.00 97.62 121 PRO A N 1
ATOM 859 C CA . PRO A 1 121 ? -7.140 -6.357 18.313 1.00 97.62 121 PRO A CA 1
ATOM 860 C C . PRO A 1 121 ? -5.824 -7.135 18.202 1.00 97.62 121 PRO A C 1
ATOM 862 O O . PRO A 1 121 ? -5.017 -7.150 19.126 1.00 97.62 121 PRO A O 1
ATOM 865 N N . CYS A 1 122 ? -5.588 -7.758 17.050 1.00 97.81 122 CYS A N 1
ATOM 866 C CA . CYS A 1 122 ? -4.343 -8.468 16.752 1.00 97.81 122 CYS A CA 1
ATOM 867 C C . CYS A 1 122 ? -3.826 -8.121 15.348 1.00 97.81 122 CYS A C 1
ATOM 869 O O . CYS A 1 122 ? -4.544 -7.559 14.524 1.00 97.81 122 CYS A O 1
ATOM 871 N N . ILE A 1 123 ? -2.564 -8.438 15.076 1.00 97.06 123 ILE A N 1
ATOM 872 C CA . ILE A 1 123 ? -1.956 -8.413 13.745 1.00 97.06 123 ILE A CA 1
ATOM 873 C C . ILE A 1 123 ? -1.800 -9.860 13.302 1.00 97.06 123 ILE A C 1
ATOM 875 O O . ILE A 1 123 ? -1.165 -10.653 13.996 1.00 97.06 123 ILE A O 1
ATOM 879 N N . VAL A 1 124 ? -2.360 -10.192 12.142 1.00 97.38 124 VAL A N 1
ATOM 880 C CA . VAL A 1 124 ? -2.254 -11.531 11.556 1.00 97.38 124 VAL A CA 1
ATOM 881 C C . VAL A 1 124 ? -1.548 -11.414 10.207 1.00 97.38 124 VAL A C 1
ATOM 883 O O . VAL A 1 124 ? -2.128 -10.867 9.264 1.00 97.38 124 VAL A O 1
ATOM 886 N N . PRO A 1 125 ? -0.289 -11.874 10.100 1.00 96.62 125 PRO A N 1
ATOM 887 C CA . PRO A 1 125 ? 0.407 -11.921 8.825 1.00 96.62 125 PRO A CA 1
ATOM 888 C C . PRO A 1 125 ? -0.265 -12.895 7.850 1.00 96.62 125 PRO A C 1
ATOM 890 O O . PRO A 1 125 ? -0.593 -14.023 8.204 1.00 96.62 125 PRO A O 1
ATOM 893 N N . ARG A 1 126 ? -0.387 -12.486 6.587 1.00 96.12 126 ARG A N 1
ATOM 894 C CA . ARG A 1 126 ? -0.881 -13.294 5.460 1.00 96.12 126 ARG A CA 1
ATOM 895 C C . ARG A 1 126 ? 0.226 -14.111 4.794 1.00 96.12 126 ARG A C 1
ATOM 897 O O . ARG A 1 126 ? 0.083 -14.552 3.659 1.00 96.12 126 ARG A O 1
ATOM 904 N N . SER A 1 127 ? 1.364 -14.300 5.461 1.00 95.19 127 SER A N 1
ATOM 905 C CA . SER A 1 127 ? 2.541 -14.952 4.875 1.00 95.19 127 SER A CA 1
ATOM 906 C C . SER A 1 127 ? 2.261 -16.396 4.445 1.00 95.19 127 SER A C 1
ATOM 908 O O . SER A 1 127 ? 2.747 -16.811 3.399 1.00 95.19 127 SER A O 1
ATOM 910 N N . ALA A 1 128 ? 1.425 -17.136 5.181 1.00 95.56 128 ALA A N 1
ATOM 911 C CA . ALA A 1 128 ? 1.012 -18.489 4.801 1.00 95.56 128 ALA A CA 1
ATOM 912 C C . ALA A 1 128 ? 0.117 -18.512 3.549 1.00 95.56 128 ALA A C 1
ATOM 914 O O . ALA A 1 128 ? 0.315 -19.338 2.661 1.00 95.56 128 ALA A O 1
ATOM 915 N N . GLU A 1 129 ? -0.834 -17.583 3.455 1.00 95.19 129 GLU A N 1
ATOM 916 C CA . GLU A 1 129 ? -1.732 -17.441 2.302 1.00 95.19 129 GLU A CA 1
ATOM 917 C C . GLU A 1 129 ? -0.942 -17.032 1.052 1.00 95.19 129 GLU A C 1
ATOM 919 O O . GLU A 1 129 ? -1.045 -17.674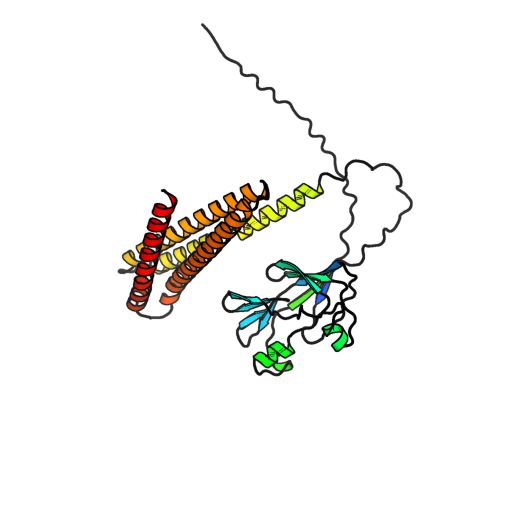 0.010 1.00 95.19 129 GLU A O 1
ATOM 924 N N . LEU A 1 130 ? -0.070 -16.025 1.182 1.00 94.94 130 LEU A N 1
ATOM 925 C CA . LEU A 1 130 ? 0.788 -15.536 0.100 1.00 94.94 130 LEU A CA 1
ATOM 926 C C . LEU A 1 130 ? 1.822 -16.576 -0.359 1.00 94.94 130 LEU A C 1
ATOM 928 O O . LEU A 1 130 ? 2.181 -16.584 -1.540 1.00 94.94 130 LEU A O 1
ATOM 932 N N . ALA A 1 131 ? 2.299 -17.438 0.546 1.00 96.12 131 ALA A N 1
ATOM 933 C CA . ALA A 1 131 ? 3.149 -18.577 0.208 1.00 96.12 131 ALA A CA 1
ATOM 934 C C . ALA A 1 131 ? 2.367 -19.632 -0.589 1.00 96.12 131 ALA A C 1
ATOM 936 O O . ALA A 1 131 ? 2.846 -20.100 -1.623 1.00 96.12 131 ALA A O 1
ATOM 937 N N . HIS A 1 132 ? 1.138 -19.945 -0.161 1.00 96.44 132 HIS A N 1
ATOM 938 C CA . HIS A 1 132 ? 0.263 -20.892 -0.853 1.00 96.44 132 HIS A CA 1
ATOM 939 C C . HIS A 1 132 ? -0.081 -20.434 -2.277 1.00 96.44 132 HIS A C 1
ATOM 941 O O . HIS A 1 132 ? 0.034 -21.225 -3.211 1.00 96.44 132 HIS A O 1
ATOM 947 N N . GLU A 1 133 ? -0.406 -19.150 -2.466 1.00 94.25 133 GLU A N 1
ATOM 948 C CA . GLU A 1 133 ? -0.639 -18.543 -3.789 1.00 94.25 133 GLU A CA 1
ATOM 949 C C . GLU A 1 133 ? 0.556 -18.709 -4.749 1.00 94.25 133 GLU A C 1
ATOM 951 O O . GLU A 1 133 ? 0.378 -18.715 -5.966 1.00 94.25 133 GLU A O 1
ATOM 956 N N . ARG A 1 134 ? 1.773 -18.852 -4.210 1.00 94.69 134 ARG A N 1
ATOM 957 C CA . ARG A 1 134 ? 3.030 -19.005 -4.963 1.00 94.69 134 ARG A CA 1
ATOM 958 C C . ARG A 1 134 ? 3.527 -20.441 -5.049 1.00 94.69 134 ARG A C 1
ATOM 960 O O . ARG A 1 134 ? 4.585 -20.669 -5.626 1.00 94.69 134 ARG A O 1
ATOM 967 N N . LEU A 1 135 ? 2.787 -21.395 -4.481 1.00 97.19 135 LEU A N 1
ATOM 968 C CA . LEU A 1 135 ? 3.203 -22.795 -4.362 1.00 97.19 135 LEU A CA 1
ATOM 969 C C . LEU A 1 135 ? 4.559 -22.955 -3.645 1.00 97.19 135 LEU A C 1
ATOM 971 O O . LEU A 1 135 ? 5.329 -23.860 -3.960 1.00 97.19 135 LEU A O 1
ATOM 975 N N . LEU A 1 136 ? 4.840 -22.079 -2.677 1.00 96.44 136 LEU A N 1
ATOM 976 C CA . LEU A 1 136 ? 6.011 -22.148 -1.805 1.00 96.44 136 LEU A CA 1
ATOM 977 C C . LEU A 1 136 ? 5.595 -22.621 -0.412 1.00 96.44 136 LEU A C 1
ATOM 979 O O . LEU A 1 136 ? 4.490 -22.335 0.058 1.00 96.44 136 LEU A O 1
ATOM 983 N N . SER A 1 137 ? 6.496 -23.301 0.295 1.00 97.44 137 SER A N 1
ATOM 984 C CA . SER A 1 137 ? 6.339 -23.452 1.741 1.00 97.44 137 SER A CA 1
ATOM 985 C C . SER A 1 137 ? 6.472 -22.091 2.437 1.00 97.44 137 SER A C 1
ATOM 987 O O . SER A 1 137 ? 7.094 -21.159 1.921 1.00 97.44 137 SER A O 1
ATOM 989 N N . LEU A 1 138 ? 5.918 -21.969 3.648 1.00 96.50 138 LEU A N 1
ATOM 990 C CA . LEU A 1 138 ? 6.015 -20.732 4.430 1.00 96.50 138 LEU A CA 1
ATOM 991 C C . LEU A 1 138 ? 7.477 -20.307 4.660 1.00 96.50 138 LEU A C 1
ATOM 993 O O . LEU A 1 138 ? 7.802 -19.130 4.521 1.00 96.50 138 LEU A O 1
ATOM 997 N N . ALA A 1 139 ? 8.357 -21.264 4.965 1.00 96.94 139 ALA A N 1
ATOM 998 C CA . ALA A 1 139 ? 9.775 -21.001 5.200 1.00 96.94 139 ALA A CA 1
ATOM 999 C C . ALA A 1 139 ? 10.497 -20.524 3.927 1.00 96.94 139 ALA A C 1
ATOM 1001 O O . ALA A 1 139 ? 11.280 -19.577 3.987 1.00 96.94 139 ALA A O 1
ATOM 1002 N N . GLU A 1 140 ? 10.207 -21.132 2.770 1.00 97.75 140 GLU A N 1
ATOM 1003 C CA . GLU A 1 140 ? 10.758 -20.690 1.481 1.00 97.75 140 GLU A CA 1
ATOM 1004 C C . GLU A 1 140 ? 10.282 -19.283 1.133 1.00 97.75 140 GLU A C 1
ATOM 1006 O O . GLU A 1 140 ? 11.097 -18.433 0.787 1.00 97.75 140 GLU A O 1
ATOM 1011 N N . PHE A 1 141 ? 8.984 -19.000 1.284 1.00 97.00 141 PHE A N 1
ATOM 1012 C CA . PHE A 1 141 ? 8.457 -17.663 1.031 1.00 97.00 141 PHE A CA 1
ATOM 1013 C C . PHE A 1 141 ? 9.118 -16.621 1.939 1.00 97.00 141 PHE A C 1
ATOM 1015 O O . PHE A 1 141 ? 9.593 -15.601 1.445 1.00 97.00 141 PHE A O 1
ATOM 1022 N N . GLN A 1 142 ? 9.239 -16.890 3.240 1.00 96.19 142 GLN A N 1
ATOM 1023 C CA . GLN A 1 142 ? 9.913 -15.990 4.181 1.00 96.19 142 GLN A CA 1
ATOM 1024 C C . GLN A 1 142 ? 11.379 -15.742 3.818 1.00 96.19 142 GLN A C 1
ATOM 1026 O O . GLN A 1 142 ? 11.836 -14.605 3.907 1.00 96.19 142 GLN A O 1
ATOM 1031 N N . ALA A 1 143 ? 12.097 -16.763 3.343 1.00 97.50 143 ALA A N 1
ATOM 1032 C CA . ALA A 1 143 ? 13.478 -16.618 2.887 1.00 97.50 143 ALA A CA 1
ATOM 1033 C C . ALA A 1 143 ? 13.617 -15.717 1.644 1.00 97.50 143 ALA A C 1
ATOM 1035 O O . ALA A 1 143 ? 14.697 -15.185 1.391 1.00 97.50 143 ALA A O 1
ATOM 1036 N N . THR A 1 144 ? 12.538 -15.515 0.876 1.00 97.25 144 THR A N 1
ATOM 1037 C CA . THR A 1 144 ? 12.534 -14.577 -0.260 1.00 97.25 144 THR A CA 1
ATOM 1038 C C . THR A 1 144 ? 12.300 -13.127 0.157 1.00 97.25 144 THR A C 1
ATOM 1040 O O . THR A 1 144 ? 12.540 -12.226 -0.647 1.00 97.25 144 THR A O 1
ATOM 1043 N N . LEU A 1 145 ? 11.809 -12.876 1.376 1.00 96.88 145 LEU A N 1
ATOM 1044 C CA . LEU A 1 145 ? 11.449 -11.534 1.825 1.00 96.88 145 LEU A CA 1
ATOM 1045 C C . LEU A 1 145 ? 12.691 -10.739 2.237 1.00 96.88 145 LEU A C 1
ATOM 1047 O O . LEU A 1 145 ? 13.529 -11.189 3.013 1.00 96.88 145 LEU A O 1
ATOM 1051 N N . SER A 1 146 ? 12.772 -9.507 1.746 1.00 97.19 146 SER A N 1
ATOM 1052 C CA . SER A 1 146 ? 13.808 -8.534 2.088 1.00 97.19 146 SER A CA 1
ATOM 1053 C C . SER A 1 146 ? 13.182 -7.190 2.450 1.00 97.19 146 SER A C 1
ATOM 1055 O O . SER A 1 146 ? 12.164 -6.808 1.877 1.00 97.19 146 SER A O 1
ATOM 1057 N N . GLY A 1 147 ? 13.778 -6.468 3.398 1.00 95.81 147 GLY A N 1
ATOM 1058 C CA . GLY A 1 147 ? 13.232 -5.220 3.941 1.00 95.81 147 GLY A CA 1
ATOM 1059 C C . GLY A 1 147 ? 12.798 -5.375 5.395 1.00 95.81 147 GLY A C 1
ATOM 1060 O O . GLY A 1 147 ? 13.262 -6.272 6.098 1.00 95.81 147 GLY A O 1
ATOM 1061 N N . ASN A 1 148 ? 11.926 -4.487 5.861 1.00 95.56 148 ASN A N 1
ATOM 1062 C CA . ASN A 1 148 ? 11.436 -4.518 7.232 1.00 95.56 148 ASN A CA 1
ATOM 1063 C C . ASN A 1 148 ? 10.026 -3.942 7.324 1.00 95.56 148 ASN A C 1
ATOM 1065 O O . ASN A 1 148 ? 9.689 -2.973 6.645 1.00 95.56 148 ASN A O 1
ATOM 1069 N N . LEU A 1 149 ? 9.237 -4.516 8.228 1.00 96.19 149 LEU A N 1
ATOM 1070 C CA . LEU A 1 149 ? 7.968 -3.963 8.668 1.00 96.19 149 LEU A CA 1
ATOM 1071 C C . LEU A 1 149 ? 8.097 -3.631 10.155 1.00 96.19 149 LEU A C 1
ATOM 1073 O O . LEU A 1 149 ? 8.567 -4.452 10.941 1.00 96.19 149 LEU A O 1
ATOM 1077 N N . SER A 1 150 ? 7.727 -2.422 10.554 1.00 96.94 150 SER A N 1
ATOM 1078 C CA . SER A 1 150 ? 7.732 -1.993 11.947 1.00 96.94 150 SER A CA 1
ATOM 1079 C C . SER A 1 150 ? 6.375 -1.446 12.360 1.00 96.94 150 SER A C 1
ATOM 1081 O O . SER A 1 150 ? 5.594 -0.936 11.560 1.00 96.94 150 SER A O 1
ATOM 1083 N N . ARG A 1 151 ? 6.098 -1.573 13.648 1.00 96.31 151 ARG A N 1
ATOM 1084 C CA . ARG A 1 151 ? 4.958 -1.016 14.351 1.00 96.31 151 ARG A CA 1
ATOM 1085 C C . ARG A 1 151 ? 5.422 0.195 15.144 1.00 96.31 151 ARG A C 1
ATOM 1087 O O . ARG A 1 151 ? 6.370 0.096 15.915 1.00 96.31 151 ARG A O 1
ATOM 1094 N N . GLU A 1 152 ? 4.698 1.296 15.014 1.00 96.12 152 GLU A N 1
ATOM 1095 C CA . GLU A 1 152 ? 4.785 2.454 15.893 1.00 96.12 152 GLU A CA 1
ATOM 1096 C C . GLU A 1 152 ? 3.501 2.554 16.713 1.00 96.12 152 GLU A C 1
ATOM 1098 O O . GLU A 1 152 ? 2.402 2.716 16.171 1.00 96.12 152 GLU A O 1
ATOM 1103 N N . THR A 1 153 ? 3.646 2.477 18.030 1.00 92.81 153 THR A N 1
ATOM 1104 C CA . THR A 1 153 ? 2.574 2.759 18.986 1.00 92.81 153 THR A CA 1
ATOM 1105 C C . THR A 1 153 ? 2.938 4.003 19.774 1.00 92.81 153 THR A C 1
ATOM 1107 O O . THR A 1 153 ? 4.064 4.126 20.264 1.00 92.81 153 THR A O 1
ATOM 1110 N N . ALA A 1 154 ? 1.985 4.927 19.910 1.00 86.06 154 ALA A N 1
ATOM 1111 C CA . ALA A 1 154 ? 2.111 5.976 20.908 1.00 86.06 154 ALA A CA 1
ATOM 1112 C C . ALA A 1 154 ? 2.100 5.299 22.282 1.00 86.06 154 ALA A C 1
ATOM 1114 O O . ALA A 1 154 ? 1.161 4.564 22.594 1.00 86.06 154 ALA A O 1
ATOM 1115 N N . GLY A 1 155 ? 3.155 5.501 23.072 1.00 76.25 155 GLY A N 1
ATOM 1116 C CA . GLY A 1 155 ? 3.166 5.051 24.457 1.00 76.25 155 GLY A CA 1
ATOM 1117 C C . GLY A 1 155 ? 1.992 5.659 25.233 1.00 76.25 155 GLY A C 1
ATOM 1118 O O . GLY A 1 155 ? 1.415 6.664 24.792 1.00 76.25 155 GLY A O 1
ATOM 1119 N N . PRO A 1 156 ? 1.622 5.081 26.390 1.00 68.75 156 PRO A N 1
ATOM 1120 C CA . PRO A 1 156 ? 0.664 5.730 27.273 1.00 68.75 156 PRO A CA 1
ATOM 1121 C C . PRO A 1 156 ? 1.130 7.173 27.527 1.00 68.75 156 PRO A C 1
ATOM 1123 O O . PRO A 1 156 ? 2.342 7.404 27.635 1.00 68.75 156 PRO A O 1
ATOM 1126 N N . PRO A 1 157 ? 0.210 8.159 27.562 1.00 65.12 157 PRO A N 1
ATOM 1127 C CA . PRO A 1 157 ? 0.588 9.524 27.894 1.00 65.12 157 PRO A CA 1
ATOM 1128 C C . PRO A 1 157 ? 1.360 9.470 29.208 1.00 65.12 157 PRO A C 1
ATOM 1130 O O . PRO A 1 157 ? 0.880 8.860 30.163 1.00 65.12 157 PRO A O 1
ATOM 1133 N N . ALA A 1 158 ? 2.571 10.037 29.226 1.00 63.97 158 ALA A N 1
ATOM 1134 C CA . ALA A 1 158 ? 3.344 10.121 30.453 1.00 63.97 158 ALA A CA 1
ATOM 1135 C C . ALA A 1 158 ? 2.432 10.761 31.499 1.00 63.97 158 ALA A C 1
ATOM 1137 O O . ALA A 1 158 ? 1.923 11.864 31.266 1.00 63.97 158 ALA A O 1
ATOM 1138 N N . GLU A 1 159 ? 2.150 10.037 32.584 1.00 62.53 159 GLU A N 1
ATOM 1139 C CA . GLU A 1 159 ? 1.365 10.608 33.667 1.00 62.53 159 GLU A CA 1
ATOM 1140 C C . GLU A 1 159 ? 2.063 11.908 34.068 1.00 62.53 159 GLU A C 1
ATOM 1142 O O . GLU A 1 159 ? 3.294 11.912 34.204 1.00 62.53 159 GLU A O 1
ATOM 1147 N N . PRO A 1 160 ? 1.332 13.036 34.141 1.00 59.66 160 PRO A N 1
ATOM 1148 C CA . PRO A 1 160 ? 1.941 14.291 34.523 1.00 59.66 160 PRO A CA 1
ATOM 1149 C C . PRO A 1 160 ? 2.573 14.062 35.888 1.00 59.66 160 PRO A C 1
ATOM 1151 O O . PRO A 1 160 ? 1.873 13.836 36.874 1.00 59.66 160 PRO A O 1
ATOM 1154 N N . VAL A 1 161 ? 3.905 14.079 35.934 1.00 58.31 161 VAL A N 1
ATOM 1155 C CA . VAL A 1 161 ? 4.634 14.174 37.190 1.00 58.31 161 VAL A CA 1
ATOM 1156 C C . VAL A 1 161 ? 4.259 15.548 37.719 1.00 58.31 161 VAL A C 1
ATOM 1158 O O . VAL A 1 161 ? 4.809 16.556 37.281 1.00 58.31 161 VAL A O 1
ATOM 1161 N N . LEU A 1 162 ? 3.219 15.598 38.551 1.00 53.50 162 LEU A N 1
ATOM 1162 C CA . LEU A 1 162 ? 2.778 16.800 39.237 1.00 53.50 162 LEU A CA 1
ATOM 1163 C C . LEU A 1 162 ? 3.908 17.197 40.186 1.00 53.50 162 LEU A C 1
ATOM 1165 O O . LEU A 1 162 ? 3.963 16.774 41.335 1.00 53.50 162 LEU A O 1
ATOM 1169 N N . SER A 1 163 ? 4.860 17.973 39.679 1.00 52.31 163 SER A N 1
ATOM 1170 C CA . SER A 1 163 ? 5.658 18.854 40.515 1.00 52.31 163 SER A CA 1
ATOM 1171 C C . SER A 1 163 ? 4.696 19.916 41.045 1.00 52.31 163 SER A C 1
ATOM 1173 O O . SER A 1 163 ? 4.178 20.718 40.269 1.00 52.31 163 SER A O 1
ATOM 1175 N N . ASP A 1 164 ? 4.431 19.860 42.347 1.00 49.62 164 ASP A N 1
ATOM 1176 C CA . ASP A 1 164 ? 3.386 20.553 43.122 1.00 49.62 164 ASP A CA 1
ATOM 1177 C C . ASP A 1 164 ? 3.456 22.103 43.123 1.00 49.62 164 ASP A C 1
ATOM 1179 O O . ASP A 1 164 ? 2.893 22.758 43.995 1.00 49.62 164 ASP A O 1
ATOM 1183 N N . GLU A 1 165 ? 4.165 22.737 42.182 1.00 49.97 165 GLU A N 1
ATOM 1184 C CA . GLU A 1 165 ? 4.657 24.111 42.366 1.00 49.97 165 GLU A CA 1
ATOM 1185 C C . GLU A 1 165 ? 4.059 25.207 41.474 1.00 49.97 165 GLU A C 1
ATOM 1187 O O . GLU A 1 165 ? 4.336 26.375 41.727 1.00 49.97 165 GLU A O 1
ATOM 1192 N N . LEU A 1 166 ? 3.225 24.924 40.467 1.00 50.44 166 LEU A N 1
ATOM 1193 C CA . LEU A 1 166 ? 2.780 25.979 39.533 1.00 50.44 166 LEU A CA 1
ATOM 1194 C C . LEU A 1 166 ? 1.286 25.947 39.189 1.00 50.44 166 LEU A C 1
ATOM 1196 O O . LEU A 1 166 ? 0.873 25.924 38.034 1.00 50.44 166 LEU A O 1
ATOM 1200 N N . THR A 1 167 ? 0.441 26.043 40.212 1.00 46.56 167 THR A N 1
ATOM 1201 C CA . THR A 1 167 ? -0.959 26.470 40.066 1.00 46.56 167 THR A CA 1
ATOM 1202 C C . THR A 1 167 ? -1.081 27.966 40.305 1.00 46.56 167 THR A C 1
ATOM 1204 O O . THR A 1 167 ? -1.354 28.393 41.421 1.00 46.56 167 THR A O 1
ATOM 1207 N N . THR A 1 168 ? -0.885 28.785 39.274 1.00 47.00 168 THR A N 1
ATOM 1208 C CA . THR A 1 168 ? -1.628 30.044 39.055 1.00 47.00 168 THR A CA 1
ATOM 1209 C C . THR A 1 168 ? -1.117 30.701 37.779 1.00 47.00 168 THR A C 1
ATOM 1211 O O . THR A 1 168 ? 0.080 30.761 37.555 1.00 47.00 168 THR A O 1
ATOM 1214 N N . THR A 1 169 ? -2.027 31.263 36.983 1.00 48.22 169 THR A N 1
ATOM 1215 C CA . THR A 1 169 ? -1.782 32.096 35.786 1.00 48.22 169 THR A CA 1
ATOM 1216 C C . THR A 1 169 ? -1.509 31.365 34.466 1.00 48.22 169 THR A C 1
ATOM 1218 O O . THR A 1 169 ? -0.374 31.324 34.048 1.00 48.22 169 THR A O 1
ATOM 1221 N N . LEU A 1 170 ? -2.534 30.878 33.744 1.00 46.78 170 LEU A N 1
ATOM 1222 C CA . LEU A 1 170 ? -2.586 30.896 32.255 1.00 46.78 170 LEU A CA 1
ATOM 1223 C C . LEU A 1 170 ? -3.875 30.219 31.739 1.00 46.78 170 LEU A C 1
ATOM 1225 O O . LEU A 1 170 ? -3.915 29.021 31.500 1.00 46.78 170 LEU A O 1
ATOM 1229 N N . GLY A 1 171 ? -4.962 30.986 31.584 1.00 44.41 171 GLY A N 1
ATOM 1230 C CA . GLY A 1 171 ? -6.301 30.429 31.322 1.00 44.41 171 GLY A CA 1
ATOM 1231 C C . GLY A 1 171 ? -7.043 30.855 30.047 1.00 44.41 171 GLY A C 1
ATOM 1232 O O . GLY A 1 171 ? -8.203 30.487 29.936 1.00 44.41 171 GLY A O 1
ATOM 1233 N N . VAL A 1 172 ? -6.490 31.640 29.102 1.00 49.78 172 VAL A N 1
ATOM 1234 C CA . VAL A 1 172 ? -7.363 32.285 28.074 1.00 49.78 172 VAL A CA 1
ATOM 1235 C C . VAL A 1 172 ? -6.915 32.201 26.595 1.00 49.78 172 VAL A C 1
ATOM 1237 O O . VAL A 1 172 ? -7.732 32.457 25.719 1.00 49.78 172 VAL A O 1
ATOM 1240 N N . PHE A 1 173 ? -5.700 31.764 26.227 1.00 46.06 173 PHE A N 1
ATOM 1241 C CA . PHE A 1 173 ? -5.206 31.957 24.836 1.00 46.06 173 PHE A CA 1
ATOM 1242 C C . PHE A 1 173 ? -5.116 30.715 23.909 1.00 46.06 173 PHE A C 1
ATOM 1244 O O . PHE A 1 173 ? -4.662 30.834 22.773 1.00 46.06 173 PHE A O 1
ATOM 1251 N N . GLY A 1 174 ? -5.563 29.523 24.325 1.00 44.53 174 GLY A N 1
ATOM 1252 C CA . GLY A 1 174 ? -5.197 28.249 23.668 1.00 44.53 174 GLY A CA 1
ATOM 1253 C C . GLY A 1 174 ? -5.923 27.814 22.377 1.00 44.53 174 GLY A C 1
ATOM 1254 O O . GLY A 1 174 ? -5.517 26.819 21.783 1.00 44.53 174 GLY A O 1
ATOM 1255 N N . ALA A 1 175 ? -6.976 28.492 21.906 1.00 48.12 175 ALA A N 1
ATOM 1256 C CA . ALA A 1 175 ? -7.849 27.919 20.862 1.00 48.12 175 ALA A CA 1
ATOM 1257 C C . ALA A 1 175 ? -7.457 28.229 19.394 1.00 48.12 175 ALA A C 1
ATOM 1259 O O . ALA A 1 175 ? -7.961 27.581 18.481 1.00 48.12 175 ALA A O 1
ATOM 1260 N N . GLY A 1 176 ? -6.568 29.194 19.127 1.00 47.16 176 GLY A N 1
ATOM 1261 C CA . GLY A 1 176 ? -6.363 29.713 17.760 1.00 47.16 176 GLY A CA 1
ATOM 1262 C C . GLY A 1 176 ? -5.293 29.019 16.900 1.00 47.16 176 GLY A C 1
ATOM 1263 O O . GLY A 1 176 ? -5.402 29.001 15.676 1.00 47.16 176 GLY A O 1
ATOM 1264 N N . VAL A 1 177 ? -4.244 28.446 17.502 1.00 49.81 177 VAL A N 1
ATOM 1265 C CA . VAL A 1 177 ? -3.005 28.093 16.767 1.00 49.81 177 VAL A CA 1
ATOM 1266 C C . VAL A 1 177 ? -3.063 26.710 16.093 1.00 49.81 177 VAL A C 1
ATOM 1268 O O . VAL A 1 177 ? -2.408 26.485 15.073 1.00 49.81 177 VAL A O 1
ATOM 1271 N N . LEU A 1 178 ? -3.903 25.793 16.583 1.00 48.31 178 LEU A N 1
ATOM 1272 C CA . LEU A 1 178 ? -3.951 24.406 16.094 1.00 48.31 178 LEU A CA 1
ATOM 1273 C C . LEU A 1 178 ? -4.595 24.257 14.696 1.00 48.31 178 LEU A C 1
ATOM 1275 O O . LEU A 1 178 ? -4.329 23.291 13.977 1.00 48.31 178 LEU A O 1
ATOM 1279 N N . VAL A 1 179 ? -5.406 25.232 14.276 1.00 51.44 179 VAL A N 1
ATOM 1280 C CA . VAL A 1 179 ? -6.116 25.205 12.983 1.00 51.44 179 VAL A CA 1
ATOM 1281 C C . VAL A 1 179 ? -5.194 25.588 11.815 1.00 51.44 179 VAL A C 1
ATOM 1283 O O . VAL A 1 179 ? -5.329 25.060 10.714 1.00 51.44 179 VAL A O 1
ATOM 1286 N N . VAL A 1 180 ? -4.191 26.445 12.040 1.00 51.31 180 VAL A N 1
ATOM 1287 C CA . VAL A 1 180 ? -3.309 26.932 10.960 1.00 51.31 180 VAL A CA 1
ATOM 1288 C C . VAL A 1 180 ? -2.252 25.889 10.564 1.00 51.31 180 VAL A C 1
ATOM 1290 O O . VAL A 1 180 ? -1.971 25.715 9.377 1.00 51.31 180 VAL A O 1
ATOM 1293 N N . PHE A 1 181 ? -1.706 25.133 11.525 1.00 52.56 181 PHE A N 1
ATOM 1294 C CA . PHE A 1 181 ? -0.681 24.112 11.249 1.00 52.56 181 PHE A CA 1
ATOM 1295 C C . PHE A 1 181 ? -1.238 22.857 10.561 1.00 52.56 181 PHE A C 1
ATOM 1297 O O . PHE A 1 181 ? -0.588 22.291 9.679 1.00 52.56 181 PHE A O 1
ATOM 1304 N N . THR A 1 182 ? -2.459 22.449 10.911 1.00 51.31 182 THR A N 1
ATOM 1305 C CA . THR A 1 182 ? -3.121 21.285 10.302 1.00 51.31 182 THR A CA 1
ATOM 1306 C C . THR A 1 182 ? -3.565 21.567 8.863 1.00 51.31 182 THR A C 1
ATOM 1308 O O . THR A 1 182 ? -3.395 20.713 7.991 1.00 51.31 182 THR A O 1
ATOM 1311 N N . LEU A 1 183 ? -4.025 22.787 8.562 1.00 49.81 183 LEU A N 1
ATOM 1312 C CA . LEU A 1 183 ? -4.393 23.185 7.197 1.00 49.81 183 LEU A CA 1
ATOM 1313 C C . LEU A 1 183 ? -3.171 23.462 6.297 1.00 49.81 183 LEU A C 1
ATOM 1315 O O . LEU A 1 183 ? -3.178 23.088 5.121 1.00 49.81 183 LEU A O 1
ATOM 1319 N N . GLY A 1 184 ? -2.092 24.046 6.832 1.00 48.88 184 GLY A N 1
ATOM 1320 C CA . GLY A 1 184 ? -0.879 24.363 6.063 1.00 48.88 184 GLY A CA 1
ATOM 1321 C C . GLY A 1 184 ? -0.062 23.136 5.629 1.00 48.88 184 GLY A C 1
ATOM 1322 O O . GLY A 1 184 ? 0.380 23.059 4.478 1.00 48.88 184 GLY A O 1
ATOM 1323 N N . GLY A 1 185 ? 0.097 22.141 6.511 1.00 47.78 185 GLY A N 1
ATOM 1324 C CA . GLY A 1 185 ? 0.899 20.938 6.235 1.00 47.78 185 GLY A CA 1
ATOM 1325 C C . GLY A 1 185 ? 0.298 20.027 5.157 1.00 47.78 185 GLY A C 1
ATOM 1326 O O . GLY A 1 185 ? 1.009 19.527 4.281 1.00 47.78 185 GLY A O 1
ATOM 1327 N N . VAL A 1 186 ? -1.031 19.876 5.148 1.00 53.22 186 VAL A N 1
ATOM 1328 C CA . VAL A 1 186 ? -1.748 19.091 4.128 1.00 53.22 186 VAL A CA 1
ATOM 1329 C C . VAL A 1 186 ? -1.666 19.764 2.755 1.00 53.22 186 VAL A C 1
ATOM 1331 O O . VAL A 1 186 ? -1.551 19.080 1.736 1.00 53.22 186 VAL A O 1
ATOM 1334 N N . HIS A 1 187 ? -1.663 21.098 2.700 1.00 54.53 187 HIS A N 1
ATOM 1335 C CA . HIS A 1 187 ? -1.558 21.828 1.438 1.00 54.53 187 HIS A CA 1
ATOM 1336 C C . HIS A 1 187 ? -0.147 21.740 0.830 1.00 54.53 187 HIS A C 1
ATOM 1338 O O . HIS A 1 187 ? -0.007 21.518 -0.374 1.00 54.53 187 HIS A O 1
ATOM 1344 N N . ALA A 1 188 ? 0.901 21.800 1.659 1.00 53.06 188 ALA A N 1
ATOM 1345 C CA . ALA A 1 188 ? 2.286 21.625 1.217 1.00 53.06 188 ALA A CA 1
ATOM 1346 C C . ALA A 1 188 ? 2.569 20.199 0.706 1.00 53.06 188 ALA A C 1
ATOM 1348 O O . ALA A 1 188 ? 3.176 20.035 -0.353 1.00 53.06 188 ALA A O 1
ATOM 1349 N N . LEU A 1 189 ? 2.062 19.164 1.387 1.00 53.59 189 LEU A N 1
ATOM 1350 C CA . LEU A 1 189 ? 2.204 17.768 0.951 1.00 53.59 189 LEU A CA 1
ATOM 1351 C C . LEU A 1 189 ? 1.388 17.452 -0.311 1.00 53.59 189 LEU A C 1
ATOM 1353 O O . LEU A 1 189 ? 1.859 16.710 -1.172 1.00 53.59 189 LEU A O 1
ATOM 1357 N N . ARG A 1 190 ? 0.203 18.056 -0.482 1.00 56.75 190 ARG A N 1
ATOM 1358 C CA . ARG A 1 190 ? -0.562 17.972 -1.740 1.00 56.75 190 ARG A CA 1
ATOM 1359 C C . ARG A 1 190 ? 0.166 18.659 -2.895 1.00 56.75 190 ARG A C 1
ATOM 1361 O O . ARG A 1 190 ? 0.215 18.102 -3.986 1.00 56.75 190 ARG A O 1
ATOM 1368 N N . LYS A 1 191 ? 0.807 19.806 -2.653 1.00 52.12 191 LYS A N 1
ATOM 1369 C CA . LYS A 1 191 ? 1.615 20.520 -3.657 1.00 52.12 191 LYS A CA 1
ATOM 1370 C C . LYS A 1 191 ? 2.905 19.769 -4.017 1.00 52.12 191 LYS A C 1
ATOM 1372 O O . LYS A 1 191 ? 3.327 19.813 -5.169 1.00 52.12 191 LYS A O 1
ATOM 1377 N N . ALA A 1 192 ? 3.489 19.039 -3.063 1.00 52.34 192 ALA A N 1
ATOM 1378 C CA . ALA A 1 192 ? 4.655 18.185 -3.284 1.00 52.34 192 ALA A CA 1
ATOM 1379 C C . ALA A 1 192 ? 4.308 16.886 -4.031 1.00 52.34 192 ALA A C 1
ATOM 1381 O O . ALA A 1 192 ? 5.051 16.482 -4.916 1.00 52.34 192 ALA A O 1
ATOM 1382 N N . ARG A 1 193 ? 3.158 16.255 -3.751 1.00 50.81 193 ARG A N 1
ATOM 1383 C CA . ARG A 1 193 ? 2.681 15.072 -4.500 1.00 50.81 193 ARG A CA 1
ATOM 1384 C C . ARG A 1 193 ? 2.099 15.414 -5.863 1.00 50.81 193 ARG A C 1
ATOM 1386 O O . ARG A 1 193 ? 2.115 14.582 -6.762 1.00 50.81 193 ARG A O 1
ATOM 1393 N N . ALA A 1 194 ? 1.647 16.653 -6.035 1.00 50.62 194 ALA A N 1
ATOM 1394 C CA . ALA A 1 194 ? 1.322 17.169 -7.346 1.00 50.62 194 ALA A CA 1
ATOM 1395 C C . ALA A 1 194 ? 2.553 17.227 -8.247 1.00 50.62 194 ALA A C 1
ATOM 1397 O O . ALA A 1 194 ? 2.322 17.314 -9.433 1.00 50.62 194 ALA A O 1
ATOM 1398 N N . ALA A 1 195 ? 3.798 17.166 -7.744 1.00 50.59 195 ALA A N 1
ATOM 1399 C CA . ALA A 1 195 ? 5.028 17.103 -8.534 1.00 50.59 195 ALA A CA 1
ATOM 1400 C C . ALA A 1 195 ? 5.297 15.698 -9.096 1.00 50.59 195 ALA A C 1
ATOM 1402 O O . ALA A 1 195 ? 5.786 14.824 -8.391 1.00 50.59 195 ALA A O 1
ATOM 1403 N N . LYS A 1 196 ? 5.164 15.412 -10.388 1.00 65.69 196 LYS A N 1
ATOM 1404 C CA . LYS A 1 196 ? 4.167 15.723 -11.431 1.00 65.69 196 LYS A CA 1
ATOM 1405 C C . LYS A 1 196 ? 4.420 14.570 -12.412 1.00 65.69 196 LYS A C 1
ATOM 1407 O O . LYS A 1 196 ? 5.565 14.455 -12.849 1.00 65.69 196 LYS A O 1
ATOM 1412 N N . PRO A 1 197 ? 3.464 13.722 -12.798 1.00 68.44 197 PRO A N 1
ATOM 1413 C CA . PRO A 1 197 ? 3.630 12.876 -13.986 1.00 68.44 197 PRO A CA 1
ATOM 1414 C C . PRO A 1 197 ? 4.180 13.669 -15.199 1.00 68.44 197 PRO A C 1
ATOM 1416 O O . PRO A 1 197 ? 5.064 13.188 -15.896 1.00 68.44 197 PRO A O 1
ATOM 1419 N N . ALA A 1 198 ? 3.856 14.965 -15.322 1.00 72.19 198 ALA A N 1
ATOM 1420 C CA . ALA A 1 198 ? 4.498 15.879 -16.279 1.00 72.19 198 ALA A CA 1
ATOM 1421 C C . ALA A 1 198 ? 6.021 16.096 -16.078 1.00 72.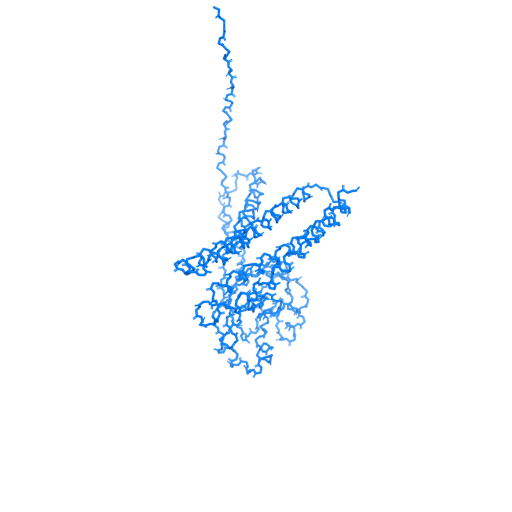19 198 ALA A C 1
ATOM 1423 O O . ALA A 1 198 ? 6.757 16.283 -17.047 1.00 72.19 198 ALA A O 1
ATOM 1424 N N . ALA A 1 199 ? 6.530 16.062 -14.842 1.00 78.50 199 ALA A N 1
ATOM 1425 C CA . ALA A 1 199 ? 7.967 16.126 -14.559 1.00 78.50 199 ALA A CA 1
ATOM 1426 C C . ALA A 1 199 ? 8.682 14.812 -14.921 1.00 78.50 199 ALA A C 1
ATOM 1428 O O . ALA A 1 199 ? 9.809 14.868 -15.422 1.00 78.50 199 ALA A O 1
ATOM 1429 N N . ARG A 1 200 ? 8.022 13.656 -14.724 1.00 79.94 200 ARG A N 1
ATOM 1430 C CA . ARG A 1 200 ? 8.492 12.347 -15.218 1.00 79.94 200 ARG A CA 1
ATOM 1431 C C . ARG A 1 200 ? 8.542 12.333 -16.749 1.00 79.94 200 ARG A C 1
ATOM 1433 O O . ARG A 1 200 ? 9.629 12.151 -17.291 1.00 79.94 200 ARG A O 1
ATOM 1440 N N . ALA A 1 201 ? 7.454 12.714 -17.421 1.00 78.44 201 ALA A N 1
ATOM 1441 C CA . ALA A 1 201 ? 7.404 12.879 -18.879 1.00 78.44 201 ALA A CA 1
ATOM 1442 C C . ALA A 1 201 ? 8.518 13.804 -19.404 1.00 78.44 201 ALA A C 1
ATOM 1444 O O . ALA A 1 201 ? 9.252 13.459 -20.324 1.00 78.44 201 ALA A O 1
ATOM 1445 N N . SER A 1 202 ? 8.721 14.963 -18.766 1.00 81.88 202 SER A N 1
ATOM 1446 C CA . SER A 1 202 ? 9.778 15.915 -19.144 1.00 81.88 202 SER A CA 1
ATOM 1447 C C . SER A 1 202 ? 11.192 15.359 -18.949 1.00 81.88 202 SER A C 1
ATOM 1449 O O . SER A 1 202 ? 12.142 15.818 -19.588 1.00 81.88 202 SER A O 1
ATOM 1451 N N . ARG A 1 203 ? 11.387 14.423 -18.013 1.00 84.44 203 ARG A N 1
ATOM 1452 C CA . ARG A 1 203 ? 12.668 13.736 -17.815 1.00 84.44 203 ARG A CA 1
ATOM 1453 C C . ARG A 1 203 ? 12.863 12.655 -18.878 1.00 84.44 203 ARG A C 1
ATOM 1455 O O . ARG A 1 203 ? 13.922 12.659 -19.500 1.00 84.44 203 ARG A O 1
ATOM 1462 N N . ALA A 1 204 ? 11.855 11.815 -19.116 1.00 79.06 204 ALA A N 1
ATOM 1463 C CA . ALA A 1 204 ? 11.867 10.777 -20.147 1.00 79.06 204 ALA A CA 1
ATOM 1464 C C . ALA A 1 204 ? 12.116 11.378 -21.539 1.00 79.06 204 ALA A C 1
ATOM 1466 O O . ALA A 1 204 ? 13.079 11.015 -22.209 1.00 79.06 204 ALA A O 1
ATOM 1467 N N . ALA A 1 205 ? 11.372 12.422 -21.910 1.00 80.56 205 ALA A N 1
ATOM 1468 C CA . ALA A 1 205 ? 11.554 13.117 -23.180 1.00 80.56 205 ALA A CA 1
ATOM 1469 C C . ALA A 1 205 ? 12.951 13.742 -23.328 1.00 80.56 205 ALA A C 1
ATOM 1471 O O . ALA A 1 205 ? 13.551 13.676 -24.397 1.00 80.56 205 ALA A O 1
ATOM 1472 N N . ARG A 1 206 ? 13.527 14.320 -22.260 1.00 86.81 206 ARG A N 1
ATOM 1473 C CA . ARG A 1 206 ? 14.911 14.831 -22.302 1.00 86.81 206 ARG A CA 1
ATOM 1474 C C . ARG A 1 206 ? 15.931 13.719 -22.533 1.00 86.81 206 ARG A C 1
ATOM 1476 O O . ARG A 1 206 ? 16.917 13.960 -23.224 1.00 86.81 206 ARG A O 1
ATOM 1483 N N . LEU A 1 207 ? 15.720 12.539 -21.955 1.00 82.88 207 LEU A N 1
ATOM 1484 C CA . LEU A 1 207 ? 16.580 11.378 -22.182 1.00 82.88 207 LEU A CA 1
ATOM 1485 C C . LEU A 1 207 ? 16.439 10.864 -23.620 1.00 82.88 207 LEU A C 1
ATOM 1487 O O . LEU A 1 207 ? 17.458 10.689 -24.282 1.00 82.88 207 LEU A O 1
ATOM 1491 N N . ALA A 1 208 ? 15.211 10.746 -24.131 1.00 79.94 208 ALA A N 1
ATOM 1492 C CA . ALA A 1 208 ? 14.938 10.347 -25.511 1.00 79.94 208 ALA A CA 1
ATOM 1493 C C . ALA A 1 208 ? 15.532 11.332 -26.538 1.00 79.94 208 ALA A C 1
ATOM 1495 O O . ALA A 1 208 ? 16.195 10.932 -27.488 1.00 79.94 208 ALA A O 1
ATOM 1496 N N . ARG A 1 209 ? 15.404 12.647 -26.319 1.00 85.44 209 ARG A N 1
ATOM 1497 C CA . ARG A 1 209 ? 16.044 13.650 -27.190 1.00 85.44 209 ARG A CA 1
ATOM 1498 C C . ARG A 1 209 ? 17.571 13.542 -27.177 1.00 85.44 209 ARG A C 1
ATOM 1500 O O . ARG A 1 209 ? 18.205 13.693 -28.215 1.00 85.44 209 ARG A O 1
ATOM 1507 N N . ARG A 1 210 ? 18.171 13.296 -26.005 1.00 87.00 210 ARG A N 1
ATOM 1508 C CA . ARG A 1 210 ? 19.628 13.121 -25.880 1.00 87.00 210 ARG A CA 1
ATOM 1509 C C . ARG A 1 210 ? 20.113 11.861 -26.580 1.00 87.00 210 ARG A C 1
ATOM 1511 O O . ARG A 1 210 ? 21.185 11.907 -27.167 1.00 87.00 210 ARG A O 1
ATOM 1518 N N . SER A 1 211 ? 19.354 10.767 -26.525 1.00 80.56 211 SER A N 1
ATOM 1519 C CA . SER A 1 211 ? 19.726 9.552 -27.248 1.00 80.56 211 SER A CA 1
ATOM 1520 C C . SER A 1 211 ? 19.621 9.767 -28.760 1.00 80.56 211 SER A C 1
ATOM 1522 O O . SER A 1 211 ? 20.528 9.375 -29.486 1.00 80.56 211 SER A O 1
ATOM 1524 N N . LEU A 1 212 ? 18.591 10.468 -29.241 1.00 79.88 212 LEU A N 1
ATOM 1525 C CA . LEU A 1 212 ? 18.372 10.750 -30.668 1.00 79.88 212 LEU A CA 1
ATOM 1526 C C . LEU A 1 212 ? 19.340 11.776 -31.283 1.00 79.88 212 LEU A C 1
ATOM 1528 O O . LEU A 1 212 ? 19.455 11.838 -32.508 1.00 79.88 212 LEU A O 1
ATOM 1532 N N . ALA A 1 213 ? 20.049 12.560 -30.469 1.00 85.12 213 ALA A N 1
ATOM 1533 C CA . ALA A 1 213 ? 20.985 13.566 -30.958 1.00 85.12 213 ALA A CA 1
ATOM 1534 C C . ALA A 1 213 ? 22.082 12.939 -31.842 1.00 85.12 213 ALA A C 1
ATOM 1536 O O . ALA A 1 213 ? 22.799 12.034 -31.419 1.00 85.12 213 ALA A O 1
ATOM 1537 N N . GLY A 1 214 ? 22.220 13.441 -33.073 1.00 79.94 214 GLY A N 1
ATOM 1538 C CA . GLY A 1 214 ? 23.238 12.993 -34.031 1.00 79.94 214 GLY A CA 1
ATOM 1539 C C . GLY A 1 214 ? 22.819 11.845 -34.958 1.00 79.94 214 GLY A C 1
ATOM 1540 O O . GLY A 1 214 ? 23.652 11.380 -35.731 1.00 79.94 214 GLY A O 1
ATOM 1541 N N . GLN A 1 215 ? 21.559 11.391 -34.926 1.00 80.50 215 GLN A N 1
ATOM 1542 C CA . GLN A 1 215 ? 21.064 10.378 -35.867 1.00 80.50 215 GLN A CA 1
ATOM 1543 C C . GLN A 1 215 ? 20.380 10.991 -37.104 1.00 80.50 215 GLN A C 1
ATOM 1545 O O . GLN A 1 215 ? 19.579 11.915 -36.950 1.00 80.50 215 GLN A O 1
ATOM 1550 N N . PRO A 1 216 ? 20.604 10.443 -38.316 1.00 74.38 216 PRO A N 1
ATOM 1551 C CA . PRO A 1 216 ? 20.035 10.970 -39.563 1.00 74.38 216 PRO A CA 1
ATOM 1552 C C . PRO A 1 216 ? 18.509 10.793 -39.678 1.00 74.38 216 PRO A C 1
ATOM 1554 O O . PRO A 1 216 ? 17.875 11.516 -40.433 1.00 74.38 216 PRO A O 1
ATOM 1557 N N . LEU A 1 217 ? 17.911 9.877 -38.904 1.00 68.94 217 LEU A N 1
ATOM 1558 C CA . LEU A 1 217 ? 16.460 9.617 -38.869 1.00 68.94 217 LEU A CA 1
ATOM 1559 C C . LEU A 1 217 ? 15.757 10.259 -37.653 1.00 68.94 217 LEU A C 1
ATOM 1561 O O . LEU A 1 217 ? 14.627 9.909 -37.325 1.00 68.94 217 LEU A O 1
ATOM 1565 N N . SER A 1 218 ? 16.422 11.177 -36.941 1.00 78.69 218 SER A N 1
ATOM 1566 C CA . SER A 1 218 ? 15.923 11.704 -35.659 1.00 78.69 218 SER A CA 1
ATOM 1567 C C . SER A 1 218 ? 14.830 12.766 -35.784 1.00 78.69 218 SER A C 1
ATOM 1569 O O . SER A 1 218 ? 14.040 12.919 -34.860 1.00 78.69 218 SER A O 1
ATOM 1571 N N . GLU A 1 219 ? 14.743 13.485 -36.901 1.00 82.81 219 GLU A N 1
ATOM 1572 C CA . GLU A 1 219 ? 13.829 14.623 -37.057 1.00 82.81 219 GLU A CA 1
ATOM 1573 C C . GLU A 1 219 ? 12.332 14.271 -36.889 1.00 82.81 219 GLU A C 1
ATOM 1575 O O . GLU A 1 219 ? 11.676 14.915 -36.062 1.00 82.81 219 GLU A O 1
ATOM 1580 N N . PRO A 1 220 ? 11.777 13.222 -37.539 1.00 78.75 220 PRO A N 1
ATOM 1581 C CA . PRO A 1 220 ? 10.377 12.840 -37.322 1.00 78.75 220 PRO A CA 1
ATOM 1582 C C . PRO A 1 220 ? 10.111 12.343 -35.892 1.00 78.75 220 PRO A C 1
ATOM 1584 O O . PRO A 1 220 ? 9.065 12.636 -35.311 1.00 78.75 220 PRO A O 1
ATOM 1587 N N . LEU A 1 221 ? 11.072 11.645 -35.280 1.00 76.81 221 LEU A N 1
ATOM 1588 C CA . LEU A 1 221 ? 10.958 11.153 -33.902 1.00 76.81 221 LEU A CA 1
ATOM 1589 C C . LEU A 1 221 ? 11.012 12.291 -32.875 1.00 76.81 221 LEU A C 1
ATOM 1591 O O . LEU A 1 221 ? 10.271 12.280 -31.893 1.00 76.81 221 LEU A O 1
ATOM 1595 N N . LEU A 1 222 ? 11.850 13.302 -33.104 1.00 83.38 222 LEU A N 1
ATOM 1596 C CA . LEU A 1 222 ? 11.913 14.495 -32.262 1.00 83.38 222 LEU A CA 1
ATOM 1597 C C . LEU A 1 222 ? 10.602 15.288 -32.334 1.00 83.38 222 LEU A C 1
ATOM 1599 O O . LEU A 1 222 ? 10.066 15.654 -31.288 1.00 83.38 222 LEU A O 1
ATOM 1603 N N . ALA A 1 223 ? 10.033 15.468 -33.531 1.00 83.44 223 ALA A N 1
ATOM 1604 C CA . ALA A 1 223 ? 8.717 16.091 -33.693 1.00 83.44 223 ALA A CA 1
ATOM 1605 C C . ALA A 1 223 ? 7.614 15.319 -32.941 1.00 83.44 223 ALA A C 1
ATOM 1607 O O . ALA A 1 223 ? 6.726 15.923 -32.334 1.00 83.44 223 ALA A O 1
ATOM 1608 N N . ARG A 1 224 ? 7.700 13.982 -32.910 1.00 77.62 224 ARG A N 1
ATOM 1609 C CA . ARG A 1 224 ? 6.766 13.121 -32.172 1.00 77.62 224 ARG A CA 1
ATOM 1610 C C . ARG A 1 224 ? 6.878 13.279 -30.657 1.00 77.62 224 ARG A C 1
ATOM 1612 O O . ARG A 1 224 ? 5.863 13.440 -29.980 1.00 77.62 224 ARG A O 1
ATOM 1619 N N . ILE A 1 225 ? 8.101 13.283 -30.124 1.00 82.25 225 ILE A N 1
ATOM 1620 C CA . ILE A 1 225 ? 8.360 13.540 -28.697 1.00 82.25 225 ILE A CA 1
ATOM 1621 C C . ILE A 1 225 ? 7.790 14.908 -28.294 1.00 82.25 225 ILE A C 1
ATOM 1623 O O . ILE A 1 225 ? 7.203 15.049 -27.219 1.00 82.25 225 ILE A O 1
ATOM 1627 N N . ASP A 1 226 ? 7.919 15.907 -29.164 1.00 87.12 226 ASP A N 1
ATOM 1628 C CA . ASP A 1 226 ? 7.414 17.259 -28.924 1.00 87.12 226 ASP A CA 1
ATOM 1629 C C . ASP A 1 226 ? 5.881 17.304 -28.925 1.00 87.12 226 ASP A C 1
ATOM 1631 O O . ASP A 1 226 ? 5.282 17.946 -28.055 1.00 87.12 226 ASP A O 1
ATOM 1635 N N . ALA A 1 227 ? 5.238 16.560 -29.830 1.00 80.50 227 ALA A N 1
ATOM 1636 C CA . ALA A 1 227 ? 3.789 16.396 -29.853 1.00 80.50 227 ALA A CA 1
ATOM 1637 C C . ALA A 1 227 ? 3.262 15.726 -28.568 1.00 80.50 227 ALA A C 1
ATOM 1639 O O . ALA A 1 227 ? 2.316 16.241 -27.960 1.00 80.50 227 ALA A O 1
ATOM 1640 N N . LEU A 1 228 ? 3.906 14.643 -28.109 1.00 77.12 228 LEU A N 1
ATOM 1641 C CA . LEU A 1 228 ? 3.559 13.944 -26.862 1.00 77.12 228 LEU A CA 1
ATOM 1642 C C . LEU A 1 228 ? 3.732 14.845 -25.634 1.00 77.12 228 LEU A C 1
ATOM 1644 O O . LEU A 1 228 ? 2.829 14.944 -24.803 1.00 77.12 228 LEU A O 1
ATOM 1648 N N . LEU A 1 229 ? 4.837 15.591 -25.542 1.00 82.75 229 LEU A N 1
ATOM 1649 C CA . LEU A 1 229 ? 5.016 16.593 -24.485 1.00 82.75 229 LEU A CA 1
ATOM 1650 C C . LEU A 1 229 ? 3.929 17.676 -24.523 1.00 82.75 229 LEU A C 1
ATOM 1652 O O . LEU A 1 229 ? 3.478 18.140 -23.472 1.00 82.75 229 LEU A O 1
ATOM 1656 N N . GLY A 1 230 ? 3.476 18.069 -25.715 1.00 83.12 230 GLY A N 1
ATOM 1657 C CA . GLY A 1 230 ? 2.331 18.958 -25.886 1.00 83.12 230 GLY A CA 1
ATOM 1658 C C . GLY A 1 230 ? 1.044 18.394 -25.274 1.00 83.12 230 GLY A C 1
ATOM 1659 O O . GLY A 1 230 ? 0.335 19.121 -24.575 1.00 83.12 230 GLY A O 1
ATOM 1660 N N . VAL A 1 231 ? 0.759 17.102 -25.482 1.00 79.38 231 VAL A N 1
ATOM 1661 C CA . VAL A 1 231 ? -0.395 16.398 -24.883 1.00 79.38 231 VAL A CA 1
ATOM 1662 C C . VAL A 1 231 ? -0.280 16.357 -23.357 1.00 79.38 231 VAL A C 1
ATOM 1664 O O . VAL A 1 231 ? -1.193 16.813 -22.668 1.00 79.38 231 VAL A O 1
ATOM 1667 N N . VAL A 1 232 ? 0.865 15.917 -22.828 1.00 78.31 232 VAL A N 1
ATOM 1668 C CA . VAL A 1 232 ? 1.164 15.857 -21.384 1.00 78.31 232 VAL A CA 1
ATOM 1669 C C . VAL A 1 232 ? 0.928 17.213 -20.709 1.00 78.31 232 VAL A C 1
ATOM 1671 O O . VAL A 1 232 ? 0.298 17.292 -19.652 1.00 78.31 232 VAL A O 1
ATOM 1674 N N . ASN A 1 233 ? 1.404 18.302 -21.321 1.00 82.81 233 ASN A N 1
ATOM 1675 C CA . ASN A 1 233 ? 1.235 19.651 -20.781 1.00 82.81 233 ASN A CA 1
ATOM 1676 C C . ASN A 1 233 ? -0.235 20.096 -20.770 1.00 82.81 233 ASN A C 1
ATOM 1678 O O . ASN A 1 233 ? -0.680 20.690 -19.784 1.00 82.81 233 ASN A O 1
ATOM 1682 N N . ARG A 1 234 ? -1.007 19.780 -21.821 1.00 82.69 234 ARG A N 1
ATOM 1683 C CA . ARG A 1 234 ? -2.454 20.060 -21.872 1.00 82.69 234 ARG A CA 1
ATOM 1684 C C . ARG A 1 234 ? -3.223 19.277 -20.807 1.00 82.69 234 ARG A C 1
ATOM 1686 O O . ARG A 1 234 ? -4.007 19.880 -20.076 1.00 82.69 234 ARG A O 1
ATOM 1693 N N . LEU A 1 235 ? -2.954 17.979 -20.658 1.00 75.94 235 LEU A N 1
ATOM 1694 C CA . LEU A 1 235 ? -3.580 17.136 -19.631 1.00 75.94 235 LEU A CA 1
ATOM 1695 C C . LEU A 1 235 ? -3.232 17.618 -18.218 1.00 75.94 235 LEU A C 1
ATOM 1697 O O . LEU A 1 235 ? -4.115 17.766 -17.376 1.00 75.94 235 LEU A O 1
ATOM 1701 N N . SER A 1 236 ? -1.965 17.964 -17.967 1.00 78.81 236 SER A N 1
ATOM 1702 C CA . SER A 1 236 ? -1.551 18.522 -16.676 1.00 78.81 236 SER A CA 1
ATOM 1703 C C . SER A 1 236 ? -2.238 19.854 -16.362 1.00 78.81 236 SER A C 1
ATOM 1705 O O . SER A 1 236 ? -2.511 20.120 -15.190 1.00 78.81 236 SER A O 1
ATOM 1707 N N . ALA A 1 237 ? -2.490 20.698 -17.366 1.00 81.50 237 ALA A N 1
ATOM 1708 C CA . ALA A 1 237 ? -3.237 21.941 -17.189 1.00 81.50 237 ALA A CA 1
ATOM 1709 C C . ALA A 1 237 ? -4.729 21.674 -16.926 1.00 81.50 237 ALA A C 1
ATOM 1711 O O . ALA A 1 237 ? -5.318 22.322 -16.062 1.00 81.50 237 ALA A O 1
ATOM 1712 N N . SER A 1 238 ? -5.319 20.688 -17.611 1.00 77.56 238 SER A N 1
ATOM 1713 C CA . SER A 1 238 ? -6.702 20.250 -17.386 1.00 77.56 238 SER A CA 1
ATOM 1714 C C . SER A 1 238 ? -6.908 19.739 -15.956 1.00 77.56 238 SER A C 1
ATOM 1716 O O . SER A 1 238 ? -7.791 20.228 -15.254 1.00 77.56 238 SER A O 1
ATOM 1718 N N . LEU A 1 239 ? -6.024 18.860 -15.468 1.00 76.56 239 LEU A N 1
ATOM 1719 C CA . LEU A 1 239 ? -6.050 18.363 -14.087 1.00 76.56 239 LEU A CA 1
ATOM 1720 C C . LEU A 1 239 ? -5.966 19.501 -13.061 1.00 76.56 239 LEU A C 1
ATOM 1722 O O . LEU A 1 239 ? -6.738 19.525 -12.107 1.00 76.56 239 LEU A O 1
ATOM 1726 N N . ALA A 1 240 ? -5.084 20.482 -13.281 1.00 79.62 240 ALA A N 1
ATOM 1727 C CA . ALA A 1 240 ? -4.970 21.642 -12.398 1.00 79.62 240 ALA A CA 1
ATOM 1728 C C . ALA A 1 240 ? -6.248 22.505 -12.385 1.00 79.62 240 ALA A C 1
ATOM 1730 O O . ALA A 1 240 ? -6.622 23.029 -11.336 1.00 79.62 240 ALA A O 1
ATOM 1731 N N . ASN A 1 241 ? -6.930 22.637 -13.527 1.00 82.06 241 ASN A N 1
ATOM 1732 C CA . ASN A 1 241 ? -8.214 23.331 -13.628 1.00 82.06 241 ASN A CA 1
ATOM 1733 C C . ASN A 1 241 ? -9.336 22.556 -12.911 1.00 82.06 241 ASN A C 1
ATOM 1735 O O . ASN A 1 241 ? -10.119 23.147 -12.170 1.00 82.06 241 ASN A O 1
ATOM 1739 N N . ILE A 1 242 ? -9.390 21.230 -13.075 1.00 74.75 242 ILE A N 1
ATOM 1740 C CA . ILE A 1 242 ? -10.352 20.368 -12.371 1.00 74.75 242 ILE A CA 1
ATOM 1741 C C . ILE A 1 242 ? -10.140 20.463 -10.856 1.00 74.75 242 ILE A C 1
ATOM 1743 O O . ILE A 1 242 ? -11.094 20.713 -10.123 1.00 74.75 242 ILE A O 1
ATOM 1747 N N . ASP A 1 243 ? -8.897 20.352 -10.384 1.00 75.69 243 ASP A N 1
ATOM 1748 C CA . ASP A 1 243 ? -8.567 20.480 -8.961 1.00 75.69 243 ASP A CA 1
ATOM 1749 C C . ASP A 1 243 ? -8.968 21.858 -8.402 1.00 75.69 243 ASP A C 1
ATOM 1751 O O . ASP A 1 243 ? -9.496 21.943 -7.289 1.00 75.69 243 ASP A O 1
ATOM 1755 N N . ALA A 1 244 ? -8.783 22.933 -9.180 1.00 79.62 244 ALA A N 1
ATOM 1756 C CA . ALA A 1 244 ? -9.237 24.272 -8.806 1.00 79.62 244 ALA A CA 1
ATOM 1757 C C . ALA A 1 244 ? -10.768 24.327 -8.650 1.00 79.62 244 ALA A C 1
ATOM 1759 O O . ALA A 1 244 ? -11.250 24.759 -7.600 1.00 79.62 244 ALA A O 1
ATOM 1760 N N . LYS A 1 245 ? -11.529 23.796 -9.619 1.00 77.38 245 LYS A N 1
ATOM 1761 C CA . LYS A 1 245 ? -13.002 23.718 -9.554 1.00 77.38 245 LYS A CA 1
ATOM 1762 C C . LYS A 1 245 ? -13.497 22.888 -8.368 1.00 77.38 245 LYS A C 1
ATOM 1764 O O . LYS A 1 245 ? -14.440 23.288 -7.686 1.00 77.38 245 LYS A O 1
ATOM 1769 N N . LEU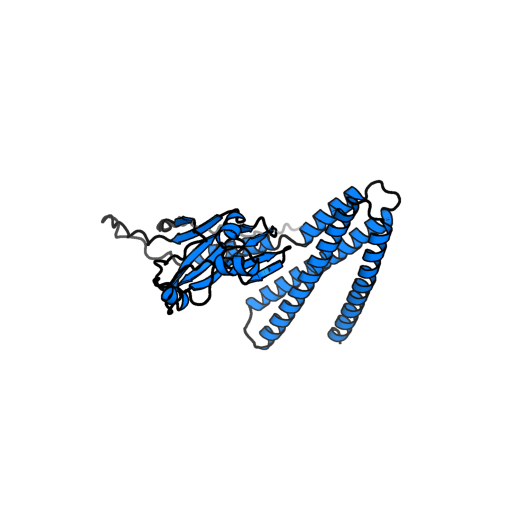 A 1 246 ? -12.858 21.747 -8.094 1.00 77.00 246 LEU A N 1
ATOM 1770 C CA . LEU A 1 246 ? -13.182 20.906 -6.937 1.00 77.00 246 LEU A CA 1
ATOM 1771 C C . LEU A 1 246 ? -12.907 21.646 -5.619 1.00 77.00 246 LEU A C 1
ATOM 1773 O O . LEU A 1 246 ? -13.674 21.512 -4.665 1.00 77.00 246 LEU A O 1
ATOM 1777 N N . SER A 1 247 ? -11.834 22.443 -5.558 1.00 77.25 247 SER A N 1
ATOM 1778 C CA . SER A 1 247 ? -11.490 23.223 -4.364 1.00 77.25 247 SER A CA 1
ATOM 1779 C C . SER A 1 247 ? -12.468 24.371 -4.092 1.00 77.25 247 SER A C 1
ATOM 1781 O O . SER A 1 247 ? -12.884 24.532 -2.948 1.00 77.25 247 SER A O 1
ATOM 1783 N N . GLU A 1 248 ? -12.895 25.095 -5.132 1.00 81.06 248 GLU A N 1
ATOM 1784 C CA . GLU A 1 248 ? -13.869 26.191 -5.039 1.00 81.06 248 GLU A CA 1
ATOM 1785 C C . GLU A 1 248 ? -15.237 25.685 -4.556 1.00 81.06 248 GLU A C 1
ATOM 1787 O O . GLU A 1 248 ? -15.881 26.290 -3.697 1.00 81.06 248 GLU A O 1
ATOM 1792 N N . ARG A 1 249 ? -15.656 24.512 -5.038 1.00 79.19 249 ARG A N 1
ATOM 1793 C CA . ARG A 1 249 ? -16.952 23.919 -4.678 1.00 79.19 249 ARG A CA 1
ATOM 1794 C C . ARG A 1 249 ? -16.961 23.241 -3.321 1.00 79.19 249 ARG A C 1
ATOM 1796 O O . ARG A 1 249 ? -17.979 23.256 -2.644 1.00 79.19 249 ARG A O 1
ATOM 1803 N N . ARG A 1 250 ? -15.824 22.710 -2.863 1.00 75.94 250 ARG A N 1
ATOM 1804 C CA . ARG A 1 250 ? -15.707 22.177 -1.497 1.00 75.94 250 ARG A CA 1
ATOM 1805 C C . ARG A 1 250 ? -15.966 23.256 -0.431 1.00 75.94 250 ARG A C 1
ATOM 1807 O O . ARG A 1 250 ? -16.363 22.908 0.675 1.00 75.94 250 ARG A O 1
ATOM 1814 N N . SER A 1 251 ? -15.770 24.539 -0.753 1.00 75.56 251 SER A N 1
ATOM 1815 C CA . SER A 1 251 ? -16.091 25.663 0.140 1.00 75.56 251 SER A CA 1
ATOM 1816 C C . SER A 1 251 ? -17.530 26.190 0.045 1.00 75.56 251 SER A C 1
ATOM 1818 O O . SER A 1 251 ? -17.907 27.005 0.883 1.00 75.56 251 SER A O 1
ATOM 1820 N N . GLY A 1 252 ? -18.335 25.744 -0.926 1.00 62.62 252 GLY A N 1
ATOM 1821 C CA . GLY A 1 252 ? -19.668 26.288 -1.191 1.00 62.62 252 GLY A CA 1
ATOM 1822 C C . GLY A 1 252 ? -20.736 25.205 -1.338 1.00 62.62 252 GLY A C 1
ATOM 1823 O O . GLY A 1 252 ? -20.814 24.559 -2.371 1.00 62.62 252 GLY A O 1
ATOM 1824 N N . GLU A 1 253 ? -21.564 25.069 -0.300 1.00 64.25 253 GLU A N 1
ATOM 1825 C CA . GLU A 1 253 ? -22.932 24.518 -0.300 1.00 64.25 253 GLU A CA 1
ATOM 1826 C C . GLU A 1 253 ? -23.171 23.094 -0.864 1.00 64.25 253 GLU A C 1
ATOM 1828 O O . GLU A 1 253 ? -23.051 22.792 -2.049 1.00 64.25 253 GLU A O 1
ATOM 1833 N N . THR A 1 254 ? -23.627 22.195 0.013 1.00 57.28 254 THR A N 1
ATOM 1834 C CA . THR A 1 254 ? -23.964 20.791 -0.274 1.00 57.28 254 THR A CA 1
ATOM 1835 C C . THR A 1 254 ? -25.356 20.643 -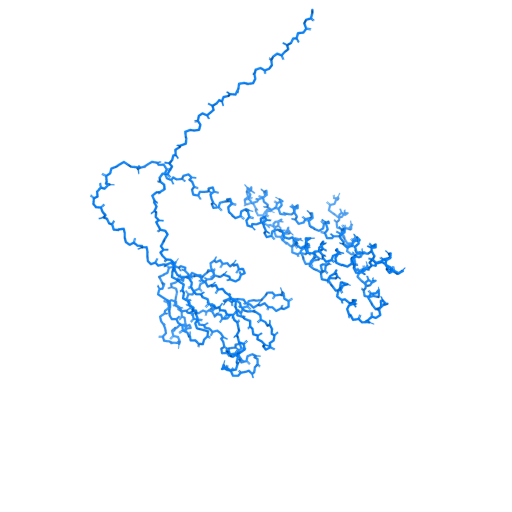0.899 1.00 57.28 254 THR A C 1
ATOM 1837 O O . THR A 1 254 ? -26.265 20.078 -0.292 1.00 57.28 254 THR A O 1
ATOM 1840 N N . SER A 1 255 ? -25.556 21.157 -2.111 1.00 71.44 255 SER A N 1
ATOM 1841 C CA . SER A 1 255 ? -26.751 20.823 -2.900 1.00 71.44 255 SER A CA 1
ATOM 1842 C C . SER A 1 255 ? -26.519 19.536 -3.697 1.00 71.44 255 SER A C 1
ATOM 1844 O O . SER A 1 255 ? -25.420 19.312 -4.202 1.00 71.44 255 SER A O 1
ATOM 1846 N N . GLY A 1 256 ? -27.544 18.695 -3.876 1.00 69.00 256 GLY A N 1
ATOM 1847 C CA . GLY A 1 256 ? -27.436 17.436 -4.637 1.00 69.00 256 GLY A CA 1
ATOM 1848 C C . GLY A 1 256 ? -26.918 17.612 -6.075 1.00 69.00 256 GLY A C 1
ATOM 1849 O O . GLY A 1 256 ? -26.275 16.717 -6.617 1.00 69.00 256 GLY A O 1
ATOM 1850 N N . ARG A 1 257 ? -27.089 18.803 -6.669 1.00 72.44 257 ARG A N 1
ATOM 1851 C CA . ARG A 1 257 ? -26.516 19.154 -7.981 1.00 72.44 257 ARG A CA 1
ATOM 1852 C C . ARG A 1 257 ? -24.982 19.257 -7.962 1.00 72.44 257 ARG A C 1
ATOM 1854 O O . ARG A 1 257 ? -24.341 18.989 -8.972 1.00 72.44 257 ARG A O 1
ATOM 1861 N N . VAL A 1 258 ? -24.395 19.618 -6.819 1.00 74.38 258 VAL A N 1
ATOM 1862 C CA . VAL A 1 258 ? -22.938 19.697 -6.624 1.00 74.38 258 VAL A CA 1
ATOM 1863 C C . VAL A 1 258 ? -22.324 18.301 -6.540 1.00 74.38 258 VAL A C 1
ATOM 1865 O O . VAL A 1 258 ? -21.231 18.106 -7.058 1.00 74.38 258 VAL A O 1
ATOM 1868 N N . VAL A 1 259 ? -23.038 17.323 -5.970 1.00 75.38 259 VAL A N 1
ATOM 1869 C CA . VAL A 1 259 ? -22.566 15.930 -5.858 1.00 75.38 259 VAL A CA 1
ATOM 1870 C C . VAL A 1 259 ? -22.413 15.284 -7.238 1.00 75.38 259 VAL A C 1
ATOM 1872 O O . VAL A 1 259 ? -21.334 14.796 -7.557 1.00 75.38 259 VAL A O 1
ATOM 1875 N N . ALA A 1 260 ? -23.431 15.374 -8.100 1.00 76.25 260 ALA A N 1
ATOM 1876 C CA . ALA A 1 260 ? -23.363 14.807 -9.453 1.00 76.25 260 ALA A CA 1
ATOM 1877 C C . ALA A 1 260 ? -22.267 15.463 -10.318 1.00 76.25 260 ALA A C 1
ATOM 1879 O O . ALA A 1 260 ? -21.582 14.804 -11.099 1.00 76.25 260 ALA A O 1
ATOM 1880 N N . GLU A 1 261 ? -22.065 16.777 -10.176 1.00 78.12 261 GLU A N 1
ATOM 1881 C CA . GLU A 1 261 ? -20.993 17.473 -10.890 1.00 78.12 261 GLU A CA 1
ATOM 1882 C C . GLU A 1 261 ? -19.602 17.135 -10.329 1.00 78.12 261 GLU A C 1
ATOM 1884 O O . GLU A 1 261 ? -18.636 17.075 -11.089 1.00 78.12 261 GLU A O 1
ATOM 1889 N N . TYR A 1 262 ? -19.498 16.871 -9.024 1.00 75.31 262 TYR A N 1
ATOM 1890 C CA . TYR A 1 262 ? -18.273 16.410 -8.374 1.00 75.31 262 TYR A CA 1
ATOM 1891 C C . TYR A 1 262 ? -17.873 15.012 -8.863 1.00 75.31 262 TYR A C 1
ATOM 1893 O O . TYR A 1 262 ? -16.734 14.831 -9.286 1.00 75.31 262 TYR A O 1
ATOM 1901 N N . GLU A 1 263 ? -18.813 14.064 -8.915 1.00 79.06 263 GLU A N 1
ATOM 1902 C CA . GLU A 1 263 ? -18.581 12.724 -9.477 1.00 79.06 263 GLU A CA 1
ATOM 1903 C C . GLU A 1 263 ? -18.136 12.793 -10.947 1.00 79.06 263 GLU A C 1
ATOM 1905 O O . GLU A 1 263 ? -17.181 12.124 -11.349 1.00 79.06 263 GLU A O 1
ATOM 1910 N N . ARG A 1 264 ? -18.763 13.669 -11.749 1.00 79.88 264 ARG A N 1
ATOM 1911 C CA . ARG A 1 264 ? -18.367 13.905 -13.147 1.00 79.88 264 ARG A CA 1
ATOM 1912 C C . ARG A 1 264 ? -16.924 14.407 -13.256 1.00 79.88 264 ARG A C 1
ATOM 1914 O O . ARG A 1 264 ? -16.158 13.896 -14.071 1.00 79.88 264 ARG A O 1
ATOM 1921 N N . LEU A 1 265 ? -16.549 15.389 -12.434 1.00 72.81 265 LEU A N 1
ATOM 1922 C CA . LEU A 1 265 ? -15.198 15.958 -12.408 1.00 72.81 265 LEU A CA 1
ATOM 1923 C C . LEU A 1 265 ? -14.150 14.955 -11.900 1.00 72.81 265 LEU A C 1
ATOM 1925 O O . LEU A 1 265 ? -13.035 14.933 -12.420 1.00 72.81 265 LEU A O 1
ATOM 1929 N N . GLU A 1 266 ? -14.481 14.105 -10.925 1.00 74.25 266 GLU A N 1
ATOM 1930 C CA . GLU A 1 266 ? -13.588 13.024 -10.489 1.00 74.25 266 GLU A CA 1
ATOM 1931 C C . GLU A 1 266 ? -13.394 11.964 -11.582 1.00 74.25 266 GLU A C 1
ATOM 1933 O O . GLU A 1 266 ? -12.267 11.510 -11.793 1.00 74.25 266 GLU A O 1
ATOM 1938 N N . GLY A 1 267 ? -14.442 11.637 -12.344 1.00 74.00 267 GLY A N 1
ATOM 1939 C CA . GLY A 1 267 ? -14.341 10.762 -13.513 1.00 74.00 267 GLY A CA 1
ATOM 1940 C C . GLY A 1 267 ? -13.445 11.337 -14.618 1.00 74.00 267 GLY A C 1
ATOM 1941 O O . GLY A 1 267 ? -12.578 10.636 -15.142 1.00 74.00 267 GLY A O 1
ATOM 1942 N N . GLU A 1 268 ? -13.597 12.625 -14.945 1.00 73.31 268 GLU A N 1
ATOM 1943 C CA . GLU A 1 268 ? -12.716 13.325 -15.896 1.00 73.31 268 GLU A CA 1
ATOM 1944 C C . GLU A 1 268 ? -11.260 13.343 -15.415 1.00 73.31 268 GLU A C 1
ATOM 1946 O O . GLU A 1 268 ? -10.339 13.091 -16.195 1.00 73.31 268 GLU A O 1
ATOM 1951 N N . ARG A 1 269 ? -11.048 13.578 -14.114 1.00 75.00 269 ARG A N 1
ATOM 1952 C CA . ARG A 1 269 ? -9.723 13.554 -13.491 1.00 75.00 269 ARG A CA 1
ATOM 1953 C C . ARG A 1 269 ? -9.063 12.181 -13.609 1.00 75.00 269 ARG A C 1
ATOM 1955 O O . ARG A 1 269 ? -7.887 12.116 -13.957 1.00 75.00 269 ARG A O 1
ATOM 1962 N N . ALA A 1 270 ? -9.798 11.103 -13.337 1.00 71.62 270 ALA A N 1
ATOM 1963 C CA . ALA A 1 270 ? -9.281 9.739 -13.433 1.00 71.62 270 ALA A CA 1
ATOM 1964 C C . ALA A 1 270 ? -8.865 9.385 -14.871 1.00 71.62 270 ALA A C 1
ATOM 1966 O O . ALA A 1 270 ? -7.766 8.877 -15.080 1.00 71.62 270 ALA A O 1
ATOM 1967 N N . ARG A 1 271 ? -9.689 9.734 -15.871 1.00 73.94 271 ARG A N 1
ATOM 1968 C CA . ARG A 1 271 ? -9.368 9.506 -17.294 1.00 73.94 271 ARG A CA 1
ATOM 1969 C C . ARG A 1 271 ? -8.139 10.292 -17.744 1.00 73.94 271 ARG A C 1
ATOM 1971 O O . ARG A 1 271 ? -7.242 9.724 -18.358 1.00 73.94 271 ARG A O 1
ATOM 1978 N N . ALA A 1 272 ? -8.069 11.579 -17.399 1.00 69.62 272 ALA A N 1
ATOM 1979 C CA . ALA A 1 272 ? -6.928 12.423 -17.747 1.00 69.62 272 ALA A CA 1
ATOM 1980 C C . ALA A 1 272 ? -5.629 11.962 -17.062 1.00 69.62 272 ALA A C 1
ATOM 1982 O O . ALA A 1 272 ? -4.552 12.109 -17.636 1.00 69.62 272 ALA A O 1
ATOM 1983 N N . ALA A 1 273 ? -5.715 11.407 -15.848 1.00 71.25 273 ALA A N 1
ATOM 1984 C CA . ALA A 1 273 ? -4.569 10.820 -15.160 1.00 71.25 273 ALA A CA 1
ATOM 1985 C C . ALA A 1 273 ? -4.089 9.527 -15.840 1.00 71.25 273 ALA A C 1
ATOM 1987 O O . ALA A 1 273 ? -2.891 9.397 -16.065 1.00 71.25 273 ALA A O 1
ATOM 1988 N N . ALA A 1 274 ? -5.004 8.632 -16.227 1.00 73.31 274 ALA A N 1
ATOM 1989 C CA . ALA A 1 274 ? -4.664 7.396 -16.935 1.00 73.31 274 ALA A CA 1
ATOM 1990 C C . ALA A 1 274 ? -3.987 7.673 -18.291 1.00 73.31 274 ALA A C 1
ATOM 1992 O O . ALA A 1 274 ? -2.901 7.166 -18.548 1.00 73.31 274 ALA A O 1
ATOM 1993 N N . GLN A 1 275 ? -4.554 8.574 -19.104 1.00 73.69 275 GLN A N 1
ATOM 1994 C CA . GLN A 1 275 ? -3.952 8.989 -20.383 1.00 73.69 275 GLN A CA 1
ATOM 1995 C C . GLN A 1 275 ? -2.560 9.613 -20.208 1.00 73.69 275 GLN A C 1
ATOM 1997 O O . GLN A 1 275 ? -1.686 9.501 -21.067 1.00 73.69 275 GLN A O 1
ATOM 2002 N N . LEU A 1 276 ? -2.348 10.317 -19.094 1.00 74.25 276 LEU A N 1
ATOM 2003 C CA . LEU A 1 276 ? -1.063 10.925 -18.780 1.00 74.25 276 LEU A CA 1
ATOM 2004 C C . LEU A 1 276 ? -0.009 9.875 -18.404 1.00 74.25 276 LEU A C 1
ATOM 2006 O O . LEU A 1 276 ? 1.156 10.072 -18.744 1.00 74.25 276 LEU A O 1
ATOM 2010 N N . GLU A 1 277 ? -0.395 8.804 -17.710 1.00 77.25 277 GLU A N 1
ATOM 2011 C CA . GLU A 1 277 ? 0.491 7.672 -17.413 1.00 77.25 277 GLU A CA 1
ATOM 2012 C C . GLU A 1 277 ? 0.845 6.899 -18.683 1.00 77.25 277 GLU A C 1
ATOM 2014 O O . GLU A 1 277 ? 2.025 6.721 -18.957 1.00 77.25 277 GLU A O 1
ATOM 2019 N N . GLU A 1 278 ? -0.131 6.611 -19.541 1.00 80.06 278 GLU A N 1
ATOM 2020 C CA . GLU A 1 278 ? 0.095 5.972 -20.843 1.00 80.06 278 GLU A CA 1
ATOM 2021 C C . GLU A 1 278 ? 1.077 6.765 -21.729 1.00 80.06 278 GLU A C 1
ATOM 2023 O O . GLU A 1 278 ? 2.018 6.213 -22.300 1.00 80.06 278 GLU A O 1
ATOM 2028 N N . CYS A 1 279 ? 0.943 8.098 -21.777 1.00 73.50 279 CYS A N 1
ATOM 2029 C CA . CYS A 1 279 ? 1.897 8.956 -22.488 1.00 73.50 279 CYS A CA 1
ATOM 2030 C C . CYS A 1 279 ? 3.312 8.917 -21.881 1.00 73.50 279 CYS A C 1
ATOM 2032 O O . CYS A 1 279 ? 4.300 9.083 -22.602 1.00 73.50 279 CYS A O 1
ATOM 2034 N N . VAL A 1 280 ? 3.425 8.778 -20.555 1.00 78.25 280 VAL A N 1
ATOM 2035 C CA . VAL A 1 280 ? 4.721 8.656 -19.869 1.00 78.25 280 VAL A CA 1
ATOM 2036 C C . VAL A 1 280 ? 5.359 7.316 -20.210 1.00 78.25 280 VAL A C 1
ATOM 2038 O O . VAL A 1 280 ? 6.531 7.305 -20.583 1.00 78.25 280 VAL A O 1
ATOM 2041 N N . ASP A 1 281 ? 4.590 6.233 -20.160 1.00 78.06 281 ASP A N 1
ATOM 2042 C CA . ASP A 1 281 ? 5.063 4.884 -20.457 1.00 78.06 281 ASP A CA 1
ATOM 2043 C C . ASP A 1 281 ? 5.517 4.768 -21.915 1.00 78.06 281 ASP A C 1
ATOM 2045 O O . ASP A 1 281 ? 6.600 4.250 -22.175 1.00 78.06 281 ASP A O 1
ATOM 2049 N N . ALA A 1 282 ? 4.787 5.365 -22.864 1.00 76.38 282 ALA A N 1
ATOM 2050 C CA . ALA A 1 282 ? 5.212 5.440 -24.262 1.00 76.38 282 ALA A CA 1
ATOM 2051 C C . ALA A 1 282 ? 6.544 6.202 -24.431 1.00 76.38 282 ALA A C 1
ATOM 2053 O O . ALA A 1 282 ? 7.433 5.771 -25.168 1.00 76.38 282 ALA A O 1
ATOM 2054 N N . LEU A 1 283 ? 6.731 7.326 -23.724 1.00 74.00 283 LEU A N 1
ATOM 2055 C CA . LEU A 1 283 ? 7.994 8.078 -23.750 1.00 74.00 283 LEU A CA 1
ATOM 2056 C C . LEU A 1 283 ? 9.155 7.296 -23.119 1.00 74.00 283 LEU A C 1
ATOM 2058 O O . LEU A 1 283 ? 10.295 7.419 -23.577 1.00 74.00 283 LEU A O 1
ATOM 2062 N N . GLU A 1 284 ? 8.893 6.524 -22.067 1.00 78.50 284 GLU A N 1
ATOM 2063 C CA . GLU A 1 284 ? 9.890 5.666 -21.426 1.00 78.50 284 GLU A CA 1
ATOM 2064 C C . GLU A 1 284 ? 10.234 4.459 -22.307 1.00 78.50 284 GLU A C 1
ATOM 2066 O O . GLU A 1 284 ? 11.418 4.185 -22.507 1.00 78.50 284 GLU A O 1
ATOM 2071 N N . ALA A 1 285 ? 9.244 3.817 -22.931 1.00 77.31 285 ALA A N 1
ATOM 2072 C CA . ALA A 1 285 ? 9.437 2.740 -23.897 1.00 77.31 285 ALA A CA 1
ATOM 2073 C C . ALA A 1 285 ? 10.308 3.194 -25.076 1.00 77.31 285 ALA A C 1
ATOM 2075 O O . ALA A 1 285 ? 11.292 2.531 -25.396 1.00 77.31 285 ALA A O 1
ATOM 2076 N N . LEU A 1 286 ? 10.050 4.379 -25.643 1.00 72.06 286 LEU A N 1
ATOM 2077 C CA . LEU A 1 286 ? 10.906 4.967 -26.682 1.00 72.06 286 LEU A CA 1
ATOM 2078 C C . LEU A 1 286 ? 12.340 5.224 -26.208 1.00 72.06 286 LEU A C 1
ATOM 2080 O O . LEU A 1 286 ? 13.287 5.111 -26.988 1.00 72.06 286 LEU A O 1
ATOM 2084 N N . ALA A 1 287 ? 12.522 5.582 -24.935 1.00 72.69 287 ALA A N 1
ATOM 2085 C CA . ALA A 1 287 ? 13.852 5.755 -24.363 1.00 72.69 287 ALA A CA 1
ATOM 2086 C C . ALA A 1 287 ? 14.577 4.408 -24.162 1.00 72.69 287 ALA A C 1
ATOM 2088 O O . ALA A 1 287 ? 15.803 4.364 -24.284 1.00 72.69 287 ALA A O 1
ATOM 2089 N N . LEU A 1 288 ? 13.836 3.331 -23.877 1.00 75.38 288 LEU A N 1
ATOM 2090 C CA . LEU A 1 288 ? 14.341 1.977 -23.633 1.00 75.38 288 LEU A CA 1
ATOM 2091 C C . LEU A 1 288 ? 14.600 1.172 -24.913 1.00 75.38 288 LEU A C 1
ATOM 2093 O O . LEU A 1 288 ? 15.627 0.507 -24.984 1.00 75.38 288 LEU A O 1
ATOM 2097 N N . HIS A 1 289 ? 13.743 1.252 -25.937 1.00 67.12 289 HIS A N 1
ATOM 2098 C CA . HIS A 1 289 ? 13.803 0.397 -27.138 1.00 67.12 289 HIS A CA 1
ATOM 2099 C C . HIS A 1 289 ? 15.095 0.529 -27.956 1.00 67.12 289 HIS A C 1
ATOM 2101 O O . HIS A 1 289 ? 15.395 -0.310 -28.795 1.00 67.12 289 HIS A O 1
ATOM 2107 N N . ARG A 1 290 ? 15.906 1.549 -27.675 1.00 59.62 290 ARG A N 1
ATOM 2108 C CA . ARG A 1 290 ? 17.199 1.778 -28.321 1.00 59.62 290 ARG A CA 1
ATOM 2109 C C . ARG A 1 290 ? 18.376 1.053 -27.650 1.00 59.62 290 ARG A C 1
ATOM 2111 O O . ARG A 1 290 ? 19.483 1.093 -28.178 1.00 59.62 290 ARG A O 1
ATOM 2118 N N . THR A 1 291 ? 18.194 0.456 -26.469 1.00 54.59 291 THR A N 1
ATOM 2119 C CA . THR A 1 291 ? 19.247 -0.378 -25.852 1.00 54.59 291 THR A CA 1
ATOM 2120 C C . THR A 1 291 ? 19.298 -1.777 -26.461 1.00 54.59 291 THR A C 1
ATOM 2122 O O . THR A 1 291 ? 20.311 -2.462 -26.350 1.00 54.59 291 THR A O 1
ATOM 2125 N N . THR A 1 292 ? 18.224 -2.176 -27.133 1.00 57.62 292 THR A N 1
ATOM 2126 C CA . THR A 1 292 ? 18.102 -3.400 -27.915 1.00 57.62 292 THR A CA 1
ATOM 2127 C C . THR A 1 292 ? 18.188 -3.031 -29.393 1.00 57.62 292 THR A C 1
ATOM 2129 O O . THR A 1 292 ? 17.509 -2.099 -29.801 1.00 57.62 292 THR A O 1
ATOM 2132 N N . ASP A 1 293 ? 18.968 -3.740 -30.214 1.00 56.19 293 ASP A N 1
ATOM 2133 C CA . ASP A 1 293 ? 19.070 -3.541 -31.682 1.00 56.19 293 ASP A CA 1
ATOM 2134 C C . ASP A 1 293 ? 17.751 -3.839 -32.450 1.00 56.19 293 ASP A C 1
ATOM 2136 O O . ASP A 1 293 ? 17.758 -4.187 -33.631 1.00 56.19 293 ASP A O 1
ATOM 2140 N N . ALA A 1 294 ? 16.596 -3.732 -31.788 1.00 57.69 294 ALA A N 1
ATOM 2141 C CA . ALA A 1 294 ? 15.288 -3.813 -32.411 1.00 57.69 294 ALA A CA 1
ATOM 2142 C C . ALA A 1 294 ? 15.144 -2.685 -33.443 1.00 57.69 294 ALA A C 1
ATOM 2144 O O . ALA A 1 294 ? 15.478 -1.524 -33.189 1.00 57.69 294 ALA A O 1
ATOM 2145 N N . SER A 1 295 ? 14.687 -3.062 -34.637 1.00 59.22 295 SER A N 1
ATOM 2146 C CA . SER A 1 295 ? 14.605 -2.185 -35.800 1.00 59.22 295 SER A CA 1
ATOM 2147 C C . SER A 1 295 ? 13.788 -0.931 -35.486 1.00 59.22 295 SER A C 1
ATOM 2149 O O . SER A 1 295 ? 12.659 -1.016 -35.001 1.00 59.22 295 SER A O 1
ATOM 2151 N N . ALA A 1 296 ? 14.328 0.240 -35.830 1.00 61.12 296 ALA A N 1
ATOM 2152 C CA . ALA A 1 296 ? 13.618 1.517 -35.757 1.00 61.12 296 ALA A CA 1
ATOM 2153 C C . ALA A 1 296 ? 12.255 1.492 -36.488 1.00 61.12 296 ALA A C 1
ATOM 2155 O O . ALA A 1 296 ? 11.369 2.277 -36.151 1.00 61.12 296 ALA A O 1
ATOM 2156 N N . ASP A 1 297 ? 12.068 0.567 -37.436 1.00 61.34 297 ASP A N 1
ATOM 2157 C CA . ASP A 1 297 ? 10.817 0.375 -38.172 1.00 61.34 297 ASP A CA 1
ATOM 2158 C C . ASP A 1 297 ? 9.695 -0.249 -37.325 1.00 61.34 297 ASP A C 1
ATOM 2160 O O . ASP A 1 297 ? 8.522 0.029 -37.579 1.00 61.34 297 ASP A O 1
ATOM 2164 N N . ASP A 1 298 ? 10.019 -1.078 -36.325 1.00 65.62 298 ASP A N 1
ATOM 2165 C CA . ASP A 1 298 ? 9.012 -1.653 -35.420 1.00 65.62 298 ASP A CA 1
ATOM 2166 C C . ASP A 1 298 ? 8.496 -0.582 -34.454 1.00 65.62 298 ASP A C 1
ATOM 2168 O O . ASP A 1 298 ? 7.285 -0.396 -34.332 1.00 65.62 298 ASP A O 1
ATOM 2172 N N . ALA A 1 299 ? 9.405 0.221 -33.888 1.00 62.88 299 ALA A N 1
ATOM 2173 C CA . ALA A 1 299 ? 9.044 1.376 -33.067 1.00 62.88 299 ALA A CA 1
ATOM 2174 C C . ALA A 1 299 ? 8.213 2.406 -33.854 1.00 62.88 299 ALA A C 1
ATOM 2176 O O . ALA A 1 299 ? 7.269 2.986 -33.322 1.00 62.88 299 ALA A O 1
ATOM 2177 N N . ALA A 1 300 ? 8.533 2.631 -35.134 1.00 64.88 300 ALA A N 1
ATOM 2178 C CA . ALA A 1 300 ? 7.769 3.530 -35.997 1.00 64.88 300 ALA A CA 1
ATOM 2179 C C . ALA A 1 300 ? 6.348 3.010 -36.287 1.00 64.88 300 ALA A C 1
ATOM 2181 O O . ALA A 1 300 ? 5.409 3.806 -36.309 1.00 64.88 300 ALA A O 1
ATOM 2182 N N . ARG A 1 301 ? 6.169 1.692 -36.473 1.00 70.94 301 ARG A N 1
ATOM 2183 C CA . ARG A 1 301 ? 4.845 1.067 -36.658 1.00 70.94 301 ARG A CA 1
ATOM 2184 C C . ARG A 1 301 ? 3.988 1.142 -35.397 1.00 70.94 301 ARG A C 1
ATOM 2186 O O . ARG A 1 301 ? 2.815 1.490 -35.490 1.00 70.94 301 ARG A O 1
ATOM 2193 N N . GLU A 1 302 ? 4.573 0.861 -34.238 1.00 68.31 302 GLU A N 1
ATOM 2194 C CA . GLU A 1 302 ? 3.876 0.940 -32.950 1.00 68.31 302 GLU A CA 1
ATOM 2195 C C . GLU A 1 302 ? 3.470 2.390 -32.623 1.00 68.31 302 GLU A C 1
ATOM 2197 O O . GLU A 1 302 ? 2.352 2.660 -32.190 1.00 68.31 302 GLU A O 1
ATOM 2202 N N . LEU A 1 303 ? 4.330 3.359 -32.959 1.00 63.03 303 LEU A N 1
ATOM 2203 C CA . LEU A 1 303 ? 4.024 4.785 -32.829 1.00 63.03 303 LEU A CA 1
ATOM 2204 C C . LEU A 1 303 ? 2.942 5.295 -33.784 1.00 63.03 303 LEU A C 1
ATOM 2206 O O . LEU A 1 303 ? 2.228 6.234 -33.425 1.00 63.03 303 LEU A O 1
ATOM 2210 N N . ALA A 1 304 ? 2.849 4.734 -34.992 1.00 71.88 304 ALA A N 1
ATOM 2211 C CA . ALA A 1 304 ? 1.812 5.097 -35.954 1.00 71.88 304 ALA A CA 1
ATOM 2212 C C . ALA A 1 304 ? 0.423 4.660 -35.464 1.00 71.88 304 ALA A C 1
ATOM 2214 O O . ALA A 1 304 ? -0.524 5.432 -35.576 1.00 71.88 304 ALA A O 1
ATOM 2215 N N . ALA A 1 305 ? 0.322 3.484 -34.833 1.00 71.62 305 ALA A N 1
ATOM 2216 C CA . ALA A 1 305 ? -0.927 3.006 -34.235 1.00 71.62 305 ALA A CA 1
ATOM 2217 C C . ALA A 1 305 ? -1.438 3.936 -33.115 1.00 71.62 305 ALA A C 1
ATOM 2219 O O . ALA A 1 305 ? -2.629 4.224 -33.042 1.00 71.62 305 ALA A O 1
ATOM 2220 N N . LEU A 1 306 ? -0.528 4.487 -32.303 1.00 63.53 306 LEU A N 1
ATOM 2221 C CA . LEU A 1 306 ? -0.868 5.472 -31.267 1.00 63.53 306 LEU A CA 1
ATOM 2222 C C . LEU A 1 306 ? -1.342 6.822 -31.841 1.00 63.53 306 LEU A C 1
ATOM 2224 O O . LEU A 1 306 ? -2.000 7.587 -31.139 1.00 63.53 306 LEU A O 1
ATOM 2228 N N . ASP A 1 307 ? -0.990 7.174 -33.085 1.00 68.75 307 ASP A N 1
ATOM 2229 C CA . ASP A 1 307 ? -1.436 8.441 -33.686 1.00 68.75 307 ASP A CA 1
ATOM 2230 C C . ASP A 1 307 ? -2.906 8.414 -34.091 1.00 68.75 307 ASP A C 1
ATOM 2232 O O . ASP A 1 307 ? -3.625 9.384 -33.844 1.00 68.75 307 ASP A O 1
ATOM 2236 N N . ASP A 1 308 ? -3.359 7.277 -34.619 1.00 72.31 308 ASP A N 1
ATOM 2237 C CA . ASP A 1 308 ? -4.764 7.059 -34.951 1.00 72.31 308 ASP A CA 1
ATOM 2238 C C . ASP A 1 308 ? -5.645 7.145 -33.692 1.00 72.31 308 ASP A C 1
ATOM 2240 O O . ASP A 1 308 ? -6.706 7.772 -33.714 1.00 72.31 308 ASP A O 1
ATOM 2244 N N . GLU A 1 309 ? -5.182 6.619 -32.552 1.00 65.88 309 GLU A N 1
ATOM 2245 C CA . GLU A 1 309 ? -5.898 6.727 -31.272 1.00 65.88 309 GLU A CA 1
ATOM 2246 C C . GLU A 1 309 ? -5.948 8.164 -30.728 1.00 65.88 309 GLU A C 1
ATOM 2248 O O . GLU A 1 309 ? -6.978 8.609 -30.211 1.00 65.88 309 GLU A O 1
ATOM 2253 N N . VAL A 1 310 ? -4.866 8.935 -30.880 1.00 66.38 310 VAL A N 1
ATOM 2254 C CA . VAL A 1 310 ? -4.830 10.343 -30.455 1.00 66.38 310 VAL A CA 1
ATOM 2255 C C . VAL A 1 310 ? -5.720 11.221 -31.342 1.00 66.38 310 VAL A C 1
ATOM 2257 O O . VAL A 1 310 ? -6.399 12.114 -30.825 1.00 66.38 310 VAL A O 1
ATOM 2260 N N . GLU A 1 311 ? -5.742 10.994 -32.656 1.00 72.31 311 GLU A N 1
ATOM 2261 C CA . GLU A 1 311 ? -6.651 11.670 -33.593 1.00 72.31 311 GLU A CA 1
ATOM 2262 C C . GLU A 1 311 ? -8.121 11.349 -33.279 1.00 72.31 311 GLU A C 1
ATOM 2264 O O . GLU A 1 311 ? -8.940 12.269 -33.181 1.00 72.31 311 GLU A O 1
ATOM 2269 N N . LEU A 1 312 ? -8.446 10.079 -33.002 1.00 65.62 312 LEU A N 1
ATOM 2270 C CA . LEU A 1 312 ? -9.778 9.661 -32.545 1.00 65.62 312 LEU A CA 1
ATOM 2271 C C . LEU A 1 312 ? -10.180 10.360 -31.238 1.00 65.62 312 LEU A C 1
ATOM 2273 O O . LEU A 1 312 ? -11.309 10.843 -31.109 1.00 65.62 312 LEU A O 1
ATOM 2277 N N . GLY A 1 313 ? -9.247 10.498 -30.293 1.00 64.62 313 GLY A N 1
ATOM 2278 C CA . GLY A 1 313 ? -9.468 11.240 -29.052 1.00 64.62 313 GLY A CA 1
ATOM 2279 C C . GLY A 1 313 ? -9.773 12.726 -29.280 1.00 64.62 313 GLY A C 1
ATOM 2280 O O . GLY A 1 313 ? -10.684 13.273 -28.654 1.00 64.62 313 GLY A O 1
ATOM 2281 N N . ARG A 1 314 ? -9.064 13.389 -30.205 1.00 71.81 314 ARG A N 1
ATOM 2282 C CA . ARG A 1 314 ? -9.317 14.802 -30.557 1.00 71.81 314 ARG A CA 1
ATOM 2283 C C . ARG A 1 314 ? -10.669 14.997 -31.235 1.00 71.81 314 ARG A C 1
ATOM 2285 O O . ARG A 1 314 ? -11.341 15.988 -30.948 1.00 71.81 314 ARG A O 1
ATOM 2292 N N . ALA A 1 315 ? -11.065 14.074 -32.110 1.00 69.62 315 ALA A N 1
ATOM 2293 C CA . ALA A 1 315 ? -12.367 14.108 -32.768 1.00 69.62 315 ALA A CA 1
ATOM 2294 C C . ALA A 1 315 ? -13.509 13.972 -31.745 1.00 69.62 315 ALA A C 1
ATOM 2296 O O . ALA A 1 315 ? -14.431 14.790 -31.743 1.00 69.62 315 ALA A O 1
ATOM 2297 N N . ALA A 1 316 ? -13.390 13.031 -30.802 1.00 60.38 316 ALA A N 1
ATOM 2298 C CA . ALA A 1 316 ? -14.361 12.852 -29.722 1.00 60.38 316 ALA A CA 1
ATOM 2299 C C . ALA A 1 316 ? -14.442 14.076 -28.785 1.00 60.38 316 ALA A C 1
ATOM 2301 O O . ALA A 1 316 ? -15.527 14.464 -28.340 1.00 60.38 316 ALA A O 1
ATOM 2302 N N . GLU A 1 317 ? -13.313 14.733 -28.497 1.00 64.56 317 GLU A N 1
ATOM 2303 C CA . GLU A 1 317 ? -13.293 15.955 -27.682 1.00 64.56 317 GLU A CA 1
ATOM 2304 C C . GLU A 1 317 ? -13.949 17.144 -28.410 1.00 64.56 317 GLU A C 1
ATOM 2306 O O . GLU A 1 317 ? -14.661 17.939 -27.787 1.00 64.56 317 GLU A O 1
ATOM 2311 N N . ALA A 1 318 ? -13.750 17.261 -29.728 1.00 73.44 318 ALA A N 1
ATOM 2312 C CA . ALA A 1 318 ? -14.393 18.281 -30.554 1.00 73.44 318 ALA A CA 1
ATOM 2313 C C . ALA A 1 318 ? -15.918 18.092 -30.609 1.00 73.44 318 ALA A C 1
ATOM 2315 O O . ALA A 1 318 ? -16.657 19.061 -30.422 1.00 73.44 318 ALA A O 1
ATOM 2316 N N . GLU A 1 319 ? -16.384 16.852 -30.770 1.00 71.44 319 GLU A N 1
ATOM 2317 C CA . GLU A 1 319 ? -17.808 16.503 -30.748 1.00 71.44 319 GLU A CA 1
ATOM 2318 C C . GLU A 1 319 ? -18.433 16.796 -29.374 1.00 71.44 319 GLU A C 1
ATOM 2320 O O . GLU A 1 319 ? -19.472 17.450 -29.277 1.00 71.44 319 GLU A O 1
ATOM 2325 N N . THR A 1 320 ? -17.740 16.441 -28.289 1.00 60.81 320 THR A N 1
ATOM 2326 C CA . THR A 1 320 ? -18.194 16.735 -26.920 1.00 60.81 320 THR A CA 1
ATOM 2327 C C . THR A 1 320 ? -18.291 18.245 -26.662 1.00 60.81 320 THR A C 1
ATOM 2329 O O . THR A 1 320 ? -19.248 18.713 -26.043 1.00 60.81 320 THR A O 1
ATOM 2332 N N . ARG A 1 321 ? -17.339 19.046 -27.166 1.00 72.25 321 ARG A N 1
ATOM 2333 C CA . ARG A 1 321 ? -17.410 20.519 -27.091 1.00 72.25 321 ARG A CA 1
ATOM 2334 C C . ARG A 1 321 ? -18.575 21.095 -27.885 1.00 72.25 321 ARG A C 1
ATOM 2336 O O . ARG A 1 321 ? -19.156 22.082 -27.444 1.00 72.25 321 ARG A O 1
ATOM 2343 N N . GLN A 1 322 ? -18.901 20.508 -29.032 1.00 78.25 322 GLN A N 1
ATOM 2344 C CA . GLN A 1 322 ? -20.007 20.959 -29.869 1.00 78.25 322 GLN A CA 1
ATOM 2345 C C . GLN A 1 322 ? -21.365 20.681 -29.208 1.00 78.25 322 GLN A C 1
ATOM 2347 O O . GLN A 1 322 ? -22.247 21.531 -29.264 1.00 78.25 322 GLN A O 1
ATOM 2352 N N . VAL A 1 323 ? -21.503 19.545 -28.517 1.00 65.19 323 VAL A N 1
ATOM 2353 C CA . VAL A 1 323 ? -22.721 19.181 -27.770 1.00 65.19 323 VAL A CA 1
ATOM 2354 C C . VAL A 1 323 ? -22.899 20.021 -26.500 1.00 65.19 323 VAL A C 1
ATOM 2356 O O . VAL A 1 323 ? -24.024 20.332 -26.130 1.00 65.19 323 VAL A O 1
ATOM 2359 N N . LEU A 1 324 ? -21.809 20.409 -25.830 1.00 50.47 324 LEU A N 1
ATOM 2360 C CA . LEU A 1 324 ? -21.859 21.201 -24.590 1.00 50.47 324 LEU A CA 1
ATOM 2361 C C . LEU A 1 324 ? -21.883 22.725 -24.813 1.00 50.47 324 LEU A C 1
ATOM 2363 O O . LEU A 1 324 ? -22.047 23.477 -23.853 1.00 50.47 324 LEU A O 1
ATOM 2367 N N . GLY A 1 325 ? -21.653 23.182 -26.047 1.00 56.47 325 GLY A N 1
ATOM 2368 C CA . GLY A 1 325 ? -21.664 24.595 -26.437 1.00 56.47 325 GLY A CA 1
ATOM 2369 C C . GLY A 1 325 ? -22.980 25.085 -27.057 1.00 56.47 325 GLY A C 1
ATOM 2370 O O . GLY A 1 325 ? -23.039 26.251 -27.450 1.00 56.47 325 GLY A O 1
ATOM 2371 N N . ALA A 1 326 ? -23.992 24.217 -27.158 1.00 43.56 326 ALA A N 1
ATOM 2372 C CA . ALA A 1 326 ? -25.354 24.506 -27.619 1.00 43.56 326 ALA A CA 1
ATOM 2373 C C . ALA A 1 326 ? -26.350 24.376 -26.457 1.00 43.56 326 ALA A C 1
ATOM 2375 O O . ALA A 1 326 ? -27.332 25.153 -26.448 1.00 43.56 326 ALA A O 1
#